Protein AF-0000000081435835 (afdb_homodimer)

Nearest PDB structures (foldseek):
  2zv3-assembly1_A  TM=8.756E-01  e=7.475E-08  Methanocaldococcus jannaschii DSM 2661
  2zv3-assembly4_G  TM=8.419E-01  e=7.981E-08  Methanocaldococcus jannaschii DSM 2661
  2zv3-assembly2_C  TM=8.448E-01  e=3.840E-07  Methanocaldococcus jannaschii DSM 2661
  1q7s-assembly3_B  TM=8.175E-01  e=2.955E-07  Homo sapiens
  1xty-assembly2_D  TM=7.830E-01  e=3.369E-07  Saccharolobus solfataricus P2

InterPro domains:
  IPR002833 Peptidyl-tRNA hydrolase, PTH2 [PF01981] (5-115)
  IPR023476 Peptidyl-tRNA hydrolase II domain superfamily [G3DSA:3.40.1490.10] (4-116)
  IPR023476 Peptidyl-tRNA hydrolase II domain superfamily [SSF102462] (5-115)
  IPR042237 Putative peptidyl-tRNA hydrolase PTRHD1 [PTHR46194] (4-116)

Secondary structure (DSSP, 8-state):
----EEEEEEESGGGGSTT--HHHHHHHHHHHHHHHHHHTTTSHHHHHHHHTGGG-EEEEEEESSHHHHHHHHHHHHHTT--EEEEEETTEEEEEEEPSB-GGGTHHHHTTSPB--/-PPPEEEEEEESGGGGSTT--HHHHHHHHHHHHHHHHHHTTTSHHHHHHHHTGGG-EEEEEEESSHHHHHHHHHHHHHTT--EEEEEETTEEEEEEEPSB-GGGTHHHHTTSPB--

Solvent-accessible surface area (backbone atoms only — not comparable to full-atom values): 12450 Å² total; per-residue (Å²): 127,85,71,51,33,29,46,31,41,32,44,55,48,51,60,76,39,87,96,34,38,57,24,61,53,48,43,41,47,26,52,12,39,37,50,28,50,61,74,41,50,85,38,68,58,41,42,56,48,57,72,42,56,90,69,58,45,75,46,41,28,38,33,66,35,58,70,54,47,52,52,50,52,51,51,33,52,76,67,72,46,65,62,27,77,29,64,57,96,90,33,72,49,25,36,11,39,54,50,33,56,58,80,79,42,40,88,79,53,59,83,50,47,70,32,104,127,84,72,51,34,27,46,31,42,32,44,57,50,50,62,77,38,88,94,35,38,59,25,59,55,49,44,42,50,26,52,12,38,38,51,29,52,60,76,42,49,84,37,67,58,42,41,55,48,58,72,42,55,92,70,59,45,76,45,40,30,37,34,66,36,58,71,53,47,52,52,50,52,50,52,33,52,76,66,70,47,66,61,27,77,27,62,58,96,91,32,68,48,24,35,12,38,54,49,32,58,57,79,79,41,40,88,78,53,60,83,50,46,69,31,104

Foldseek 3Di:
DFAWEKEKEFAPCQCVDPPDPPCNRVVVSVVFAVCQCVVCVVPPQSVVQVVPVVPYHYFYFYDHDQVRVVVLVVVCVVLVFRKDFDDDPNGGGMIITRTDGPVSCCVRCVPTHGDD/DFAWEKEKEFAPCQCVDPPDHPCNRVVVSVVFAVVQCVVCVVPPQSVVQVVVVVPYHYFYFYDHDQVRVVVLVVVCVVLVFRKDFDDDPNGGGMIITRTDGPVSCCVRCVPTHGDD

Organism: NCBI:txid290746

pLDDT: mean 96.47, std 6.98, range [41.16, 99.0]

Sequence (232 aa):
MSKNVMYLILRSDLISLPDWTLGAVFTQIAHAATACIWTFRDDPNVIAYMMEMDSMHKVTLKVDDEDSLVKISERLKESNIDHKVWVEDNMPVCIAIKPQDRSKLKPIIGKLPLYKMSKNVMYLILRSDLISLPDWTLGAVFTQIAHAATACIWTFRDDPNVIAYMMEMDSMHKVTLKVDDEDSLVKISERLKESNIDHKVWVEDNMPVCIAIKPQDRSKLKPIIGKLPLYK

Structure (mmCIF, N/CA/C/O backbone):
data_AF-0000000081435835-model_v1
#
loop_
_entity.id
_entity.type
_entity.pdbx_description
1 polymer 'peptidyl-tRNA hydrolase'
#
loop_
_atom_site.group_PDB
_atom_site.id
_atom_site.type_symbol
_atom_site.label_atom_id
_atom_site.label_alt_id
_atom_site.label_comp_id
_atom_site.label_asym_id
_atom_site.label_entity_id
_atom_site.label_seq_id
_atom_site.pdbx_PDB_ins_code
_atom_site.Cartn_x
_atom_site.Cartn_y
_atom_site.Cartn_z
_atom_site.occupancy
_atom_site.B_iso_or_equiv
_atom_site.auth_seq_id
_atom_site.auth_comp_id
_atom_site.auth_asym_id
_atom_site.auth_atom_id
_atom_site.pdbx_PDB_model_num
ATOM 1 N N . MET A 1 1 ? -14.062 19.047 -10.633 1 41.16 1 MET A N 1
ATOM 2 C CA . MET A 1 1 ? -14.25 18.531 -9.273 1 41.16 1 MET A CA 1
ATOM 3 C C . MET A 1 1 ? -12.93 18.016 -8.711 1 41.16 1 MET A C 1
ATOM 5 O O . MET A 1 1 ? -12.172 17.344 -9.406 1 41.16 1 MET A O 1
ATOM 9 N N . SER A 1 2 ? -12.383 18.688 -7.734 1 54.06 2 SER A N 1
ATOM 10 C CA . SER A 1 2 ? -11.023 18.359 -7.316 1 54.06 2 SER A CA 1
ATOM 11 C C . SER A 1 2 ? -10.898 16.875 -6.969 1 54.06 2 SER A C 1
ATOM 13 O O . SER A 1 2 ? -11.781 16.312 -6.312 1 54.06 2 SER A O 1
ATOM 15 N N . LYS A 1 3 ? -10.055 16.094 -7.617 1 79.69 3 LYS A N 1
ATOM 16 C CA . LYS A 1 3 ? -9.938 14.648 -7.418 1 79.69 3 LYS A CA 1
ATOM 17 C C . LYS A 1 3 ? -9.344 14.328 -6.051 1 79.69 3 LYS A C 1
ATOM 19 O O . LYS A 1 3 ? -8.352 14.945 -5.637 1 79.69 3 LYS A O 1
ATOM 24 N N . ASN A 1 4 ? -10.07 13.695 -5.141 1 93.94 4 ASN A N 1
ATOM 25 C CA . ASN A 1 4 ? -9.594 13.219 -3.848 1 93.94 4 ASN A CA 1
ATOM 26 C C . ASN A 1 4 ? -8.32 12.391 -3.986 1 93.94 4 ASN A C 1
ATOM 28 O O . ASN A 1 4 ? -8.172 11.633 -4.941 1 93.94 4 ASN A O 1
ATOM 32 N N . VAL A 1 5 ? -7.391 12.766 -3.039 1 97.38 5 VAL A N 1
ATOM 33 C CA . VAL A 1 5 ? -6.102 12.078 -3.049 1 97.38 5 VAL A CA 1
ATOM 34 C C . VAL A 1 5 ? -5.824 11.484 -1.669 1 97.38 5 VAL A C 1
ATOM 36 O O . VAL A 1 5 ? -6.137 12.102 -0.647 1 97.38 5 VAL A O 1
ATOM 39 N N . MET A 1 6 ? -5.285 10.305 -1.628 1 98.62 6 MET A N 1
ATOM 40 C CA . MET A 1 6 ? -4.742 9.742 -0.393 1 98.62 6 MET A CA 1
ATOM 41 C C . MET A 1 6 ? -3.232 9.938 -0.324 1 98.62 6 MET A C 1
ATOM 43 O O . MET A 1 6 ? -2.504 9.492 -1.214 1 98.62 6 MET A O 1
ATOM 47 N N . TYR A 1 7 ? -2.756 10.602 0.74 1 98.94 7 TYR A N 1
ATOM 48 C CA . TYR A 1 7 ? -1.324 10.766 0.973 1 98.94 7 TYR A CA 1
ATOM 49 C C . TYR A 1 7 ? -0.813 9.734 1.973 1 98.94 7 TYR A C 1
ATOM 51 O O . TYR A 1 7 ? -1.451 9.484 2.998 1 98.94 7 TYR A O 1
ATOM 59 N N . LEU A 1 8 ? 0.316 9.125 1.642 1 98.94 8 LEU A N 1
ATOM 60 C CA . LEU A 1 8 ? 1.054 8.188 2.48 1 98.94 8 LEU A CA 1
ATOM 61 C C . LEU A 1 8 ? 2.383 8.789 2.926 1 98.94 8 LEU A C 1
ATOM 63 O O . LEU A 1 8 ? 3.201 9.18 2.092 1 98.94 8 LEU A O 1
ATOM 67 N N . ILE A 1 9 ? 2.584 8.891 4.191 1 99 9 ILE A N 1
ATOM 68 C CA . ILE A 1 9 ? 3.795 9.5 4.734 1 99 9 ILE A CA 1
ATOM 69 C C . ILE A 1 9 ? 4.656 8.43 5.398 1 99 9 ILE A C 1
ATOM 71 O O . ILE A 1 9 ? 4.289 7.891 6.449 1 99 9 ILE A O 1
ATOM 75 N N . LEU A 1 10 ? 5.797 8.188 4.836 1 98.94 10 LEU A N 1
ATOM 76 C CA . LEU A 1 10 ? 6.613 7.035 5.203 1 98.94 10 LEU A CA 1
ATOM 77 C C . LEU A 1 10 ? 7.98 7.48 5.711 1 98.94 10 LEU A C 1
ATOM 79 O O . LEU A 1 10 ? 8.609 8.367 5.125 1 98.94 10 LEU A O 1
ATOM 83 N N . ARG A 1 11 ? 8.336 6.875 6.77 1 98.81 11 ARG A N 1
ATOM 84 C CA . ARG A 1 11 ? 9.672 7.109 7.305 1 98.81 11 ARG A CA 1
ATOM 85 C C . ARG A 1 11 ? 10.742 6.59 6.348 1 98.81 11 ARG A C 1
ATOM 87 O O . ARG A 1 11 ? 10.695 5.434 5.922 1 98.81 11 ARG A O 1
ATOM 94 N N . SER A 1 12 ? 11.766 7.43 6.141 1 98.38 12 SER A N 1
ATOM 95 C CA . SER A 1 12 ? 12.844 7.043 5.238 1 98.38 12 SER A CA 1
ATOM 96 C C . SER A 1 12 ? 13.977 6.355 5.992 1 98.38 12 SER A C 1
ATOM 98 O O . SER A 1 12 ? 14.812 5.68 5.387 1 98.38 12 SER A O 1
ATOM 100 N N . ASP A 1 13 ? 14.125 6.559 7.25 1 98.44 13 ASP A N 1
ATOM 101 C CA . ASP A 1 13 ? 15.227 5.996 8.016 1 98.44 13 ASP A CA 1
ATOM 102 C C . ASP A 1 13 ? 15.055 4.488 8.203 1 98.44 13 ASP A C 1
ATOM 104 O O . ASP A 1 13 ? 16 3.797 8.594 1 98.44 13 ASP A O 1
ATOM 108 N N . LEU A 1 14 ? 13.875 3.93 7.93 1 98 14 LEU A N 1
ATOM 109 C CA . LEU A 1 14 ? 13.602 2.512 8.133 1 98 14 LEU A CA 1
ATOM 110 C C . LEU A 1 14 ? 14.539 1.648 7.301 1 98 14 LEU A C 1
ATOM 112 O O . LEU A 1 14 ? 14.938 0.563 7.727 1 98 14 LEU A O 1
ATOM 116 N N . ILE A 1 15 ? 14.836 2.123 6.125 1 96 15 ILE A N 1
ATOM 117 C CA . ILE A 1 15 ? 15.633 1.342 5.18 1 96 15 ILE A CA 1
ATOM 118 C C . ILE A 1 15 ? 17.031 1.129 5.738 1 96 15 ILE A C 1
ATOM 120 O O . ILE A 1 15 ? 17.766 0.256 5.273 1 96 15 ILE A O 1
ATOM 124 N N . SER A 1 16 ? 17.453 1.916 6.684 1 96.12 16 SER A N 1
ATOM 125 C CA . SER A 1 16 ? 18.781 1.817 7.262 1 96.12 16 SER A CA 1
ATOM 126 C C . SER A 1 16 ? 18.797 0.917 8.492 1 96.12 16 SER A C 1
ATOM 128 O O . SER A 1 16 ? 19.844 0.611 9.039 1 96.12 16 SER A O 1
ATOM 130 N N . LEU A 1 17 ? 17.641 0.557 8.953 1 95.12 17 LEU A N 1
ATOM 131 C CA . LEU A 1 17 ? 17.547 -0.292 10.133 1 95.12 17 LEU A CA 1
ATOM 132 C C . LEU A 1 17 ? 17.75 -1.758 9.766 1 95.12 17 LEU A C 1
ATOM 134 O O . LEU A 1 17 ? 17.422 -2.186 8.664 1 95.12 17 LEU A O 1
ATOM 138 N N . PRO A 1 18 ? 18.266 -2.455 10.789 1 92.38 18 PRO A N 1
ATOM 139 C CA . PRO A 1 18 ? 18.453 -3.885 10.539 1 92.38 18 PRO A CA 1
ATOM 140 C C . PRO A 1 18 ? 17.125 -4.613 10.266 1 92.38 18 PRO A C 1
ATOM 142 O O . PRO A 1 18 ? 16.094 -4.262 10.836 1 92.38 18 PRO A O 1
ATOM 145 N N . ASP A 1 19 ? 17.031 -5.543 9.391 1 89.12 19 ASP A N 1
ATOM 146 C CA . ASP A 1 19 ? 15.938 -6.473 9.117 1 89.12 19 ASP A CA 1
ATOM 147 C C . ASP A 1 19 ? 14.859 -5.816 8.258 1 89.12 19 ASP A C 1
ATOM 149 O O . ASP A 1 19 ? 13.75 -6.328 8.156 1 89.12 19 ASP A O 1
ATOM 153 N N . TRP A 1 20 ? 15.18 -4.586 7.848 1 96.38 20 TRP A N 1
ATOM 154 C CA . TRP A 1 20 ? 14.258 -3.926 6.93 1 96.38 20 TRP A CA 1
ATOM 155 C C . TRP A 1 20 ? 14.812 -3.93 5.508 1 96.38 20 TRP A C 1
ATOM 157 O O . TRP A 1 20 ? 15.836 -3.301 5.23 1 96.38 20 TRP A O 1
ATOM 167 N N . THR A 1 21 ? 14.094 -4.668 4.734 1 96.88 21 THR A N 1
ATOM 168 C CA . THR A 1 21 ? 14.391 -4.609 3.307 1 96.88 21 THR A CA 1
ATOM 169 C C . THR A 1 21 ? 13.555 -3.529 2.627 1 96.88 21 THR A C 1
ATOM 171 O O . THR A 1 21 ? 12.602 -3.012 3.217 1 96.88 21 THR A O 1
ATOM 174 N N . LEU A 1 22 ? 13.984 -3.225 1.41 1 97.31 22 LEU A N 1
ATOM 175 C CA . LEU A 1 22 ? 13.242 -2.246 0.629 1 97.31 22 LEU A CA 1
ATOM 176 C C . LEU A 1 22 ? 11.766 -2.635 0.535 1 97.31 22 LEU A C 1
ATOM 178 O O . LEU A 1 22 ? 10.883 -1.815 0.804 1 97.31 22 LEU A O 1
ATOM 182 N N . GLY A 1 23 ? 11.477 -3.846 0.168 1 98.06 23 GLY A N 1
ATOM 183 C CA . GLY A 1 23 ? 10.117 -4.344 0.08 1 98.06 23 GLY A CA 1
ATOM 184 C C . GLY A 1 23 ? 9.367 -4.262 1.396 1 98.06 23 GLY A C 1
ATOM 185 O O . GLY A 1 23 ? 8.195 -3.871 1.429 1 98.06 23 GLY A O 1
ATOM 186 N N . ALA A 1 24 ? 10.023 -4.652 2.475 1 97.88 24 ALA A N 1
ATOM 187 C CA . ALA A 1 24 ? 9.406 -4.609 3.797 1 97.88 24 ALA A CA 1
ATOM 188 C C . ALA A 1 24 ? 9.023 -3.184 4.18 1 97.88 24 ALA A C 1
ATOM 190 O O . ALA A 1 24 ? 7.93 -2.943 4.688 1 97.88 24 ALA A O 1
ATOM 191 N N . VAL A 1 25 ? 9.922 -2.26 3.918 1 98.25 25 VAL A N 1
ATOM 192 C CA . VAL A 1 25 ? 9.672 -0.861 4.25 1 98.25 25 VAL A CA 1
ATOM 193 C C . VAL A 1 25 ? 8.453 -0.356 3.482 1 98.25 25 VAL A C 1
ATOM 195 O O . VAL A 1 25 ? 7.516 0.185 4.078 1 98.25 25 VAL A O 1
ATOM 198 N N . PHE A 1 26 ? 8.422 -0.623 2.275 1 98.38 26 PHE A N 1
ATOM 199 C CA . PHE A 1 26 ? 7.363 -0.038 1.459 1 98.38 26 PHE A CA 1
ATOM 200 C C . PHE A 1 26 ? 6.055 -0.805 1.635 1 98.38 26 PHE A C 1
ATOM 202 O O . PHE A 1 26 ? 4.98 -0.283 1.339 1 98.38 26 PHE A O 1
ATOM 209 N N . THR A 1 27 ? 6.121 -2.07 2.094 1 98.69 27 THR A N 1
ATOM 210 C CA . THR A 1 27 ? 4.91 -2.816 2.416 1 98.69 27 THR A CA 1
ATOM 211 C C . THR A 1 27 ? 4.086 -2.08 3.469 1 98.69 27 THR A C 1
ATOM 213 O O . THR A 1 27 ? 2.865 -2.242 3.535 1 98.69 27 THR A O 1
ATOM 216 N N . GLN A 1 28 ? 4.703 -1.247 4.246 1 98.75 28 GLN A N 1
ATOM 217 C CA . GLN A 1 28 ? 4.02 -0.526 5.312 1 98.75 28 GLN A CA 1
ATOM 218 C C . GLN A 1 28 ? 3.008 0.467 4.746 1 98.75 28 GLN A C 1
ATOM 220 O O . GLN A 1 28 ? 1.986 0.75 5.375 1 98.75 28 GLN A O 1
ATOM 225 N N . ILE A 1 29 ? 3.254 0.976 3.479 1 98.94 29 ILE A N 1
ATOM 226 C CA . ILE A 1 29 ? 2.277 1.907 2.926 1 98.94 29 ILE A CA 1
ATOM 227 C C . ILE A 1 29 ? 0.984 1.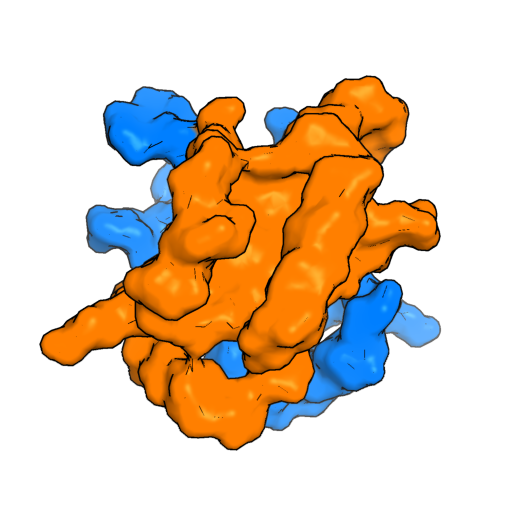165 2.598 1 98.94 29 ILE A C 1
ATOM 229 O O . ILE A 1 29 ? -0.105 1.735 2.686 1 98.94 29 ILE A O 1
ATOM 233 N N . ALA A 1 30 ? 1.085 -0.099 2.186 1 98.88 30 ALA A N 1
ATOM 234 C CA . ALA A 1 30 ? -0.107 -0.913 1.959 1 98.88 30 ALA A CA 1
ATOM 235 C C . ALA A 1 30 ? -0.85 -1.175 3.266 1 98.88 30 ALA A C 1
ATOM 237 O O . ALA A 1 30 ? -2.082 -1.123 3.307 1 98.88 30 ALA A O 1
ATOM 238 N N . HIS A 1 31 ? -0.12 -1.478 4.34 1 98.88 31 HIS A N 1
ATOM 239 C CA . HIS A 1 31 ? -0.735 -1.627 5.652 1 98.88 31 HIS A CA 1
ATOM 240 C C . HIS A 1 31 ? -1.494 -0.365 6.055 1 98.88 31 HIS A C 1
ATOM 242 O O . HIS A 1 31 ? -2.68 -0.427 6.383 1 98.88 31 HIS A O 1
ATOM 248 N N . ALA A 1 32 ? -0.825 0.743 6 1 98.88 32 ALA A N 1
ATOM 249 C CA . ALA A 1 32 ? -1.425 2.008 6.414 1 98.88 32 ALA A CA 1
ATOM 250 C C . ALA A 1 32 ? -2.641 2.346 5.555 1 98.88 32 ALA A C 1
ATOM 252 O O . ALA A 1 32 ? -3.689 2.732 6.078 1 98.88 32 ALA A O 1
ATOM 253 N N . ALA A 1 33 ? -2.479 2.168 4.25 1 98.88 33 ALA A N 1
ATOM 254 C CA . ALA A 1 33 ? -3.543 2.525 3.314 1 98.88 33 ALA A CA 1
ATOM 255 C C . ALA A 1 33 ? -4.793 1.684 3.559 1 98.88 33 ALA A C 1
ATOM 257 O O . ALA A 1 33 ? -5.898 2.219 3.648 1 98.88 33 ALA A O 1
ATOM 258 N N . THR A 1 34 ? -4.621 0.365 3.682 1 98.88 34 THR A N 1
ATOM 259 C CA . THR A 1 34 ? -5.789 -0.487 3.875 1 98.88 34 THR A CA 1
ATOM 260 C C . THR A 1 34 ? -6.422 -0.237 5.242 1 98.88 34 THR A C 1
ATOM 262 O O . THR A 1 34 ? -7.648 -0.265 5.379 1 98.88 34 THR A O 1
ATOM 265 N N . ALA A 1 35 ? -5.598 0.001 6.27 1 98.81 35 ALA A N 1
ATOM 266 C CA . ALA A 1 35 ? -6.137 0.333 7.586 1 98.81 35 ALA A CA 1
ATOM 267 C C . ALA A 1 35 ? -6.969 1.611 7.535 1 98.81 35 ALA A C 1
ATOM 269 O O . ALA A 1 35 ? -8.055 1.68 8.117 1 98.81 35 ALA A O 1
ATOM 270 N N . CYS A 1 36 ? -6.488 2.551 6.875 1 98.88 36 CYS A N 1
ATOM 271 C CA . CYS A 1 36 ? -7.176 3.83 6.742 1 98.88 36 CYS A CA 1
ATOM 272 C C . CYS A 1 36 ? -8.508 3.662 6.023 1 98.88 36 CYS A C 1
ATOM 274 O O . CYS A 1 36 ? -9.547 4.09 6.531 1 98.88 36 CYS A O 1
ATOM 276 N N . ILE A 1 37 ? -8.492 3.014 4.867 1 98.69 37 ILE A N 1
ATOM 277 C CA . ILE A 1 37 ? -9.695 2.818 4.066 1 98.69 37 ILE A CA 1
ATOM 278 C C . ILE A 1 37 ? -10.719 2.023 4.871 1 98.69 37 ILE A C 1
ATOM 280 O O . ILE A 1 37 ? -11.906 2.355 4.871 1 98.69 37 ILE A O 1
ATOM 284 N N . TRP A 1 38 ? -10.266 1.042 5.562 1 98.75 38 TRP A N 1
ATOM 285 C CA . TRP A 1 38 ? -11.188 0.222 6.344 1 98.75 38 TRP A CA 1
ATOM 286 C C . TRP A 1 38 ? -11.766 1.015 7.512 1 98.75 38 TRP A C 1
ATOM 288 O O . TRP A 1 38 ? -12.969 0.968 7.77 1 98.75 38 TRP A O 1
ATOM 298 N N . THR A 1 39 ? -10.922 1.718 8.227 1 98.62 39 THR A N 1
ATOM 299 C CA . THR A 1 39 ? -11.32 2.496 9.391 1 98.62 39 THR A CA 1
ATOM 300 C C . THR A 1 39 ? -12.398 3.512 9.023 1 98.62 39 THR A C 1
ATOM 302 O O . THR A 1 39 ? -13.352 3.713 9.773 1 98.62 39 THR A O 1
ATOM 305 N N . PHE A 1 40 ? -12.273 4.07 7.887 1 98.56 40 PHE A N 1
ATOM 306 C CA . PHE A 1 40 ? -13.172 5.148 7.5 1 98.56 40 PHE A CA 1
ATOM 307 C C . PHE A 1 40 ? -14.086 4.711 6.359 1 98.56 40 PHE A C 1
ATOM 309 O O . PHE A 1 40 ? -14.531 5.539 5.562 1 98.56 40 PHE A O 1
ATOM 316 N N . ARG A 1 41 ? -14.32 3.494 6.219 1 97.94 41 ARG A N 1
ATOM 317 C CA . ARG A 1 41 ? -14.977 2.891 5.062 1 97.94 41 ARG A CA 1
ATOM 318 C C . ARG A 1 41 ? -16.406 3.395 4.918 1 97.94 41 ARG A C 1
ATOM 320 O O . ARG A 1 41 ? -17 3.305 3.838 1 97.94 41 ARG A O 1
ATOM 327 N N . ASP A 1 42 ? -17.031 3.912 5.973 1 98.06 42 ASP A N 1
ATOM 328 C CA . ASP A 1 42 ? -18.406 4.391 5.91 1 98.06 42 ASP A CA 1
ATOM 329 C C . ASP A 1 42 ? -18.453 5.891 5.625 1 98.06 42 ASP A C 1
ATOM 331 O O . ASP A 1 42 ? -19.531 6.465 5.453 1 98.06 42 ASP A O 1
ATOM 335 N N . ASP A 1 43 ? -17.328 6.52 5.598 1 97.94 43 ASP A N 1
ATOM 336 C CA . ASP A 1 43 ? -17.266 7.934 5.242 1 97.94 43 ASP A CA 1
ATOM 337 C C . ASP A 1 43 ? -17.625 8.148 3.773 1 97.94 43 ASP A C 1
ATOM 339 O O . ASP A 1 43 ? -17.125 7.441 2.895 1 97.94 43 ASP A O 1
ATOM 343 N N . PRO A 1 44 ? -18.484 9.133 3.451 1 95.94 44 PRO A N 1
ATOM 344 C CA . PRO A 1 44 ? -18.922 9.344 2.068 1 95.94 44 PRO A CA 1
ATOM 345 C C . PRO A 1 44 ? -17.766 9.68 1.132 1 95.94 44 PRO A C 1
ATOM 347 O O . PRO A 1 44 ? -17.797 9.312 -0.047 1 95.94 44 PRO A O 1
ATOM 350 N N . ASN A 1 45 ? -16.781 10.367 1.6 1 93.75 45 ASN A N 1
ATOM 351 C CA . ASN A 1 45 ? -15.625 10.688 0.775 1 93.75 45 ASN A CA 1
ATOM 352 C C . ASN A 1 45 ? -14.828 9.43 0.426 1 93.75 45 ASN A C 1
ATOM 354 O O . ASN A 1 45 ? -14.328 9.305 -0.693 1 93.75 45 ASN A O 1
ATOM 358 N N . VAL A 1 46 ? -14.672 8.555 1.402 1 97.69 46 VAL A N 1
ATOM 359 C CA . VAL A 1 46 ? -13.953 7.309 1.161 1 97.69 46 VAL A CA 1
ATOM 360 C C . VAL A 1 46 ? -14.758 6.426 0.208 1 97.69 46 VAL A C 1
ATOM 362 O O . VAL A 1 46 ? -14.195 5.836 -0.72 1 97.69 46 VAL A O 1
ATOM 365 N N . ILE A 1 47 ? -16.078 6.398 0.446 1 97.44 47 ILE A N 1
ATOM 366 C CA . ILE A 1 47 ? -16.938 5.625 -0.437 1 97.44 47 ILE A CA 1
ATOM 367 C C . ILE A 1 47 ? -16.812 6.141 -1.868 1 97.44 47 ILE A C 1
ATOM 369 O O . ILE A 1 47 ? -16.578 5.363 -2.797 1 97.44 47 ILE A O 1
ATOM 373 N N . ALA A 1 48 ? -16.953 7.414 -2.062 1 95.75 48 ALA A N 1
ATOM 374 C CA . ALA A 1 48 ? -16.844 8.016 -3.391 1 95.75 48 ALA A CA 1
ATOM 375 C C . ALA A 1 48 ? -15.477 7.742 -4.012 1 95.75 48 ALA A C 1
ATOM 377 O O . ALA A 1 48 ? -15.375 7.41 -5.195 1 95.75 48 ALA A O 1
ATOM 378 N N . TYR A 1 49 ? -14.469 7.863 -3.232 1 97.56 49 TYR A N 1
ATOM 379 C CA . TYR A 1 49 ? -13.094 7.621 -3.645 1 97.56 49 TYR A CA 1
ATOM 380 C C . TYR A 1 49 ? -12.914 6.188 -4.137 1 97.56 49 TYR A C 1
ATOM 382 O O . TYR A 1 49 ? -12.328 5.957 -5.199 1 97.56 49 TYR A O 1
ATOM 390 N N . MET A 1 50 ? -13.492 5.242 -3.445 1 97.81 50 MET A N 1
ATOM 391 C CA . MET A 1 50 ? -13.297 3.826 -3.742 1 97.81 50 MET A CA 1
ATOM 392 C C . MET A 1 50 ? -14.234 3.365 -4.855 1 97.81 50 MET A C 1
ATOM 394 O O . MET A 1 50 ? -13.961 2.373 -5.531 1 97.81 50 MET A O 1
ATOM 398 N N . MET A 1 51 ? -15.266 4.07 -5.07 1 95.56 51 MET A N 1
ATOM 399 C CA . MET A 1 51 ? -16.203 3.727 -6.133 1 95.56 51 MET A CA 1
ATOM 400 C C . MET A 1 51 ? -15.617 4.051 -7.504 1 95.56 51 MET A C 1
ATOM 402 O O . MET A 1 51 ? -16.031 3.484 -8.516 1 95.56 51 MET A O 1
ATOM 406 N N . GLU A 1 52 ? -14.727 4.992 -7.551 1 93.94 52 GLU A N 1
ATOM 407 C CA . GLU A 1 52 ? -13.961 5.285 -8.758 1 93.94 52 GLU A CA 1
ATOM 408 C C . GLU A 1 52 ? -12.562 4.668 -8.688 1 93.94 52 GLU A C 1
ATOM 410 O O . GLU A 1 52 ? -11.562 5.355 -8.898 1 93.94 52 GLU A O 1
ATOM 415 N N . MET A 1 53 ? -12.547 3.426 -8.484 1 93.06 53 MET A N 1
ATOM 416 C CA . MET A 1 53 ? -11.328 2.701 -8.125 1 93.06 53 MET A CA 1
ATOM 417 C C . MET A 1 53 ? -10.273 2.84 -9.219 1 93.06 53 MET A C 1
ATOM 419 O O . MET A 1 53 ? -9.094 3.051 -8.922 1 93.06 53 MET A O 1
ATOM 423 N N . ASP A 1 54 ? -10.602 2.854 -10.469 1 89.94 54 ASP A N 1
ATOM 424 C CA . ASP A 1 54 ? -9.641 2.877 -11.562 1 89.94 54 ASP A CA 1
ATOM 425 C C . ASP A 1 54 ? -9.016 4.262 -11.711 1 89.94 54 ASP A C 1
ATOM 427 O O .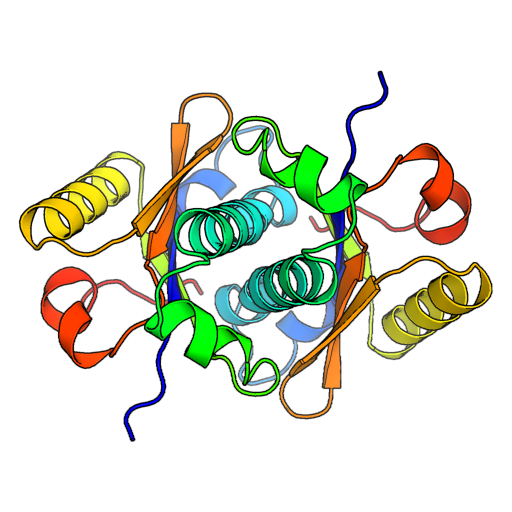 ASP A 1 54 ? -8.023 4.426 -12.43 1 89.94 54 ASP A O 1
ATOM 431 N N . SER A 1 55 ? -9.516 5.27 -10.953 1 90.88 55 SER A N 1
ATOM 432 C CA . SER A 1 55 ? -9.023 6.637 -11.102 1 90.88 55 SER A CA 1
ATOM 433 C C . SER A 1 55 ? -8.523 7.188 -9.773 1 90.88 55 SER A C 1
ATOM 435 O O . SER A 1 55 ? -8.25 8.383 -9.656 1 90.88 55 SER A O 1
ATOM 437 N N . MET A 1 56 ? -8.414 6.289 -8.797 1 96.25 56 MET A N 1
ATOM 438 C CA . MET A 1 56 ? -7.926 6.785 -7.516 1 96.25 56 MET A CA 1
ATOM 439 C C . MET A 1 56 ? -6.477 7.246 -7.625 1 96.25 56 MET A C 1
ATOM 441 O O . MET A 1 56 ? -5.715 6.727 -8.445 1 96.25 56 MET A O 1
ATOM 445 N N . HIS A 1 57 ? -6.109 8.266 -6.816 1 97.06 57 HIS A N 1
ATOM 446 C CA . HIS A 1 57 ? -4.766 8.836 -6.773 1 97.06 57 HIS A CA 1
ATOM 447 C C . HIS A 1 57 ? -4.176 8.75 -5.367 1 97.06 57 HIS A C 1
ATOM 449 O O . HIS A 1 57 ? -4.848 9.086 -4.391 1 97.06 57 HIS A O 1
ATOM 455 N N . LYS A 1 58 ? -2.918 8.203 -5.332 1 98.5 58 LYS A N 1
ATOM 456 C CA . LYS A 1 58 ? -2.152 8.203 -4.09 1 98.5 58 LYS A CA 1
ATOM 457 C C . LYS A 1 58 ? -0.763 8.797 -4.301 1 98.5 58 LYS A C 1
ATOM 459 O O . LYS A 1 58 ? -0.202 8.711 -5.395 1 98.5 58 LYS A O 1
ATOM 464 N N . VAL A 1 59 ? -0.272 9.414 -3.215 1 98.44 59 VAL A N 1
ATOM 465 C CA . VAL A 1 59 ? 1.062 10.008 -3.223 1 98.44 59 VAL A CA 1
ATOM 466 C C . VAL A 1 59 ? 1.831 9.562 -1.979 1 98.44 59 VAL A C 1
ATOM 468 O O . VAL A 1 59 ? 1.315 9.641 -0.862 1 98.44 59 VAL A O 1
ATOM 471 N N . THR A 1 60 ? 3.066 9.07 -2.191 1 98.81 60 THR A N 1
ATOM 472 C CA . THR A 1 60 ? 3.918 8.711 -1.064 1 98.81 60 THR A CA 1
ATOM 473 C C . THR A 1 60 ? 4.93 9.812 -0.771 1 98.81 60 THR A C 1
ATOM 475 O O . THR A 1 60 ? 5.754 10.148 -1.623 1 98.81 60 THR A O 1
ATOM 478 N N . LEU A 1 61 ? 4.809 10.383 0.412 1 98.94 61 LEU A N 1
ATOM 479 C CA . LEU A 1 61 ? 5.727 11.398 0.907 1 98.94 61 LEU A CA 1
ATOM 480 C C . LEU A 1 61 ? 6.691 10.812 1.933 1 98.94 61 LEU A C 1
ATOM 482 O O . LEU A 1 61 ? 6.441 9.734 2.48 1 98.94 61 LEU A O 1
ATOM 486 N N . LYS A 1 62 ? 7.766 11.555 2.129 1 98.75 62 LYS A N 1
ATOM 487 C CA . LYS A 1 62 ? 8.852 11.078 2.982 1 98.75 62 LYS A CA 1
ATOM 488 C C . LYS A 1 62 ? 8.992 11.953 4.227 1 98.75 62 LYS A C 1
ATOM 490 O O . LYS A 1 62 ? 8.883 13.18 4.145 1 98.75 62 LYS A O 1
ATOM 495 N N . VAL A 1 63 ? 9.172 11.32 5.367 1 98.88 63 VAL A N 1
ATOM 496 C CA . VAL A 1 63 ? 9.719 11.977 6.551 1 98.88 63 VAL A CA 1
ATOM 497 C C . VAL A 1 63 ? 10.992 11.266 6.996 1 98.88 63 VAL A C 1
ATOM 499 O O . VAL A 1 63 ? 11.195 10.086 6.676 1 98.88 63 VAL A O 1
ATOM 502 N N . ASP A 1 64 ? 11.836 11.922 7.836 1 98.31 64 ASP A N 1
ATOM 503 C CA . ASP A 1 64 ? 13.18 11.422 8.086 1 98.31 64 ASP A CA 1
ATOM 504 C C . ASP A 1 64 ? 13.18 10.336 9.1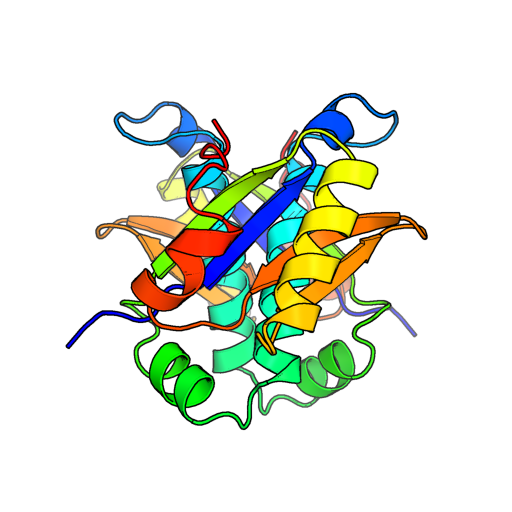56 1 98.31 64 ASP A C 1
ATOM 506 O O . ASP A 1 64 ? 14.031 9.445 9.141 1 98.31 64 ASP A O 1
ATOM 510 N N . ASP A 1 65 ? 12.312 10.547 10.109 1 98.5 65 ASP A N 1
ATOM 511 C CA . ASP A 1 65 ? 12.398 9.672 11.273 1 98.5 65 ASP A CA 1
ATOM 512 C C . ASP A 1 65 ? 11.07 9.633 12.031 1 98.5 65 ASP A C 1
ATOM 514 O O . ASP A 1 65 ? 10.086 10.234 11.594 1 98.5 65 ASP A O 1
ATOM 518 N N . GLU A 1 66 ? 11.117 8.898 13.117 1 98.5 66 GLU A N 1
ATOM 519 C CA . GLU A 1 66 ? 9.914 8.688 13.914 1 98.5 66 GLU A CA 1
ATOM 520 C C . GLU A 1 66 ? 9.391 10.008 14.477 1 98.5 66 GLU A C 1
ATOM 522 O O . GLU A 1 66 ? 8.188 10.273 14.445 1 98.5 66 GLU A O 1
ATOM 527 N N . ASP A 1 67 ? 10.266 10.852 15.016 1 98.75 67 ASP A N 1
ATOM 528 C CA . ASP A 1 67 ? 9.859 12.133 15.594 1 98.75 67 ASP A CA 1
ATOM 529 C C . ASP A 1 67 ? 9.125 12.984 14.562 1 98.75 67 ASP A C 1
ATOM 531 O O . ASP A 1 67 ? 8.094 13.594 14.867 1 98.75 67 ASP A O 1
ATOM 535 N N . SER A 1 68 ? 9.672 13.023 13.367 1 98.75 68 SER A N 1
ATOM 536 C CA . SER A 1 68 ? 9.047 13.789 12.289 1 98.75 68 SER A CA 1
ATOM 537 C C . SER A 1 68 ? 7.664 13.234 11.961 1 98.75 68 SER A C 1
ATOM 539 O O . SER A 1 68 ? 6.723 14 11.734 1 98.75 68 SER A O 1
ATOM 541 N N . LEU A 1 69 ? 7.547 11.945 11.914 1 98.94 69 LEU A N 1
ATOM 542 C CA . LEU A 1 69 ? 6.266 11.312 11.625 1 98.94 69 LEU A CA 1
ATOM 543 C C . LEU A 1 69 ? 5.23 11.664 12.688 1 98.94 69 LEU A C 1
ATOM 545 O O . LEU A 1 69 ? 4.094 12.016 12.359 1 98.94 69 LEU A O 1
ATOM 549 N N . VAL A 1 70 ? 5.609 11.57 13.938 1 98.81 70 VAL A N 1
ATOM 550 C CA . VAL A 1 70 ? 4.715 11.82 15.062 1 98.81 70 VAL A CA 1
ATOM 551 C C . VAL A 1 70 ? 4.266 13.281 15.039 1 98.81 70 VAL A C 1
ATOM 553 O O . VAL A 1 70 ? 3.096 13.578 15.289 1 98.81 70 VAL A O 1
ATOM 556 N N . LYS A 1 71 ? 5.137 14.148 14.734 1 98.75 71 LYS A N 1
ATOM 557 C CA . LYS A 1 71 ? 4.805 15.57 14.641 1 98.75 71 LYS A CA 1
ATOM 558 C C . LYS A 1 71 ? 3.73 15.812 13.586 1 98.75 71 LYS A C 1
ATOM 560 O O . LYS A 1 71 ? 2.803 16.594 13.805 1 98.75 71 LYS A O 1
ATOM 565 N N . ILE A 1 72 ? 3.914 15.18 12.469 1 98.88 72 ILE A N 1
ATOM 566 C CA . ILE A 1 72 ? 2.918 15.312 11.414 1 98.88 72 ILE A CA 1
ATOM 567 C C . ILE A 1 72 ? 1.568 14.797 11.914 1 98.88 72 ILE A C 1
ATOM 569 O O . ILE A 1 72 ? 0.536 15.438 11.703 1 98.88 72 ILE A O 1
ATOM 573 N N . SER A 1 73 ? 1.573 13.641 12.523 1 98.88 73 SER A N 1
ATOM 574 C CA . SER A 1 73 ? 0.338 13.07 13.055 1 98.88 73 SER A CA 1
ATOM 575 C C . SER A 1 73 ? -0.34 14.039 14.023 1 98.88 73 SER A C 1
ATOM 577 O O . SER A 1 73 ? -1.561 14.203 13.984 1 98.88 73 SER A O 1
ATOM 579 N N . GLU A 1 74 ? 0.4 14.641 14.875 1 98.81 74 GLU A N 1
ATOM 580 C CA . GLU A 1 74 ? -0.135 15.602 15.844 1 98.81 74 GLU A CA 1
ATOM 581 C C . GLU A 1 74 ? -0.776 16.797 15.133 1 98.81 74 GLU A C 1
ATOM 583 O O . GLU A 1 74 ? -1.851 17.25 15.531 1 98.81 74 GLU A O 1
ATOM 588 N N . ARG A 1 75 ? -0.133 17.25 14.148 1 98.62 75 ARG A N 1
ATOM 589 C CA . ARG A 1 75 ? -0.681 18.375 13.391 1 98.62 75 ARG A CA 1
ATOM 590 C C . ARG A 1 75 ? -1.988 17.984 12.711 1 98.62 75 ARG A C 1
ATOM 592 O O . ARG A 1 75 ? -2.934 18.766 12.672 1 98.62 75 ARG A O 1
ATOM 599 N N . LEU A 1 76 ? -2.033 16.797 12.148 1 98.75 76 LEU A N 1
ATOM 600 C CA . LEU A 1 76 ? -3.258 16.297 11.531 1 98.75 76 LEU A CA 1
ATOM 601 C C . LEU A 1 76 ? -4.387 16.203 12.555 1 98.75 76 LEU A C 1
ATOM 603 O O . LEU A 1 76 ? -5.516 16.625 12.273 1 98.75 76 LEU A O 1
ATOM 607 N N . LYS A 1 77 ? -4.051 15.727 13.711 1 98.56 77 LYS A N 1
ATOM 608 C CA . LYS A 1 77 ? -5.039 15.625 14.781 1 98.56 77 LYS A CA 1
ATOM 609 C C . LYS A 1 77 ? -5.547 17 15.195 1 98.56 77 LYS A C 1
ATOM 611 O O . LYS A 1 77 ? -6.758 17.203 15.344 1 98.56 77 LYS A O 1
ATOM 616 N N . GLU A 1 78 ? -4.691 17.891 15.383 1 98.25 78 GLU A N 1
ATOM 617 C CA . GLU A 1 78 ? -5.047 19.25 15.781 1 98.25 78 GLU A CA 1
ATOM 618 C C . GLU A 1 78 ? -5.961 19.906 14.758 1 98.25 78 GLU A C 1
ATOM 620 O O . GLU A 1 78 ? -6.809 20.734 15.109 1 98.25 78 GLU A O 1
ATOM 625 N N . SER A 1 79 ? -5.785 19.531 13.547 1 97.88 79 SER A N 1
ATOM 626 C CA . SER A 1 79 ? -6.559 20.109 12.461 1 97.88 79 SER A CA 1
ATOM 627 C C . SER A 1 79 ? -7.797 19.266 12.148 1 97.88 79 SER A C 1
ATOM 629 O O . SER A 1 79 ? -8.484 19.516 11.156 1 97.88 79 SER A O 1
ATOM 631 N N . ASN A 1 80 ? -8.062 18.203 12.891 1 97.75 80 ASN A N 1
ATOM 632 C CA . ASN A 1 80 ? -9.211 17.328 12.758 1 97.75 80 ASN A CA 1
ATOM 633 C C . ASN A 1 80 ? -9.242 16.641 11.391 1 97.75 80 ASN A C 1
ATOM 635 O O . ASN A 1 80 ? -10.289 16.594 10.742 1 97.75 80 ASN A O 1
ATOM 639 N N . ILE A 1 81 ? -8.094 16.266 11 1 98.19 81 ILE A N 1
ATOM 640 C CA . ILE A 1 81 ? -7.992 15.531 9.742 1 98.19 81 ILE A CA 1
ATOM 641 C C . ILE A 1 81 ? -7.871 14.039 10.023 1 98.19 81 ILE A C 1
ATOM 643 O O . ILE A 1 81 ? -6.93 13.602 10.688 1 98.19 81 ILE A O 1
ATOM 647 N N . ASP A 1 82 ? -8.805 13.305 9.531 1 98.69 82 ASP A N 1
ATOM 648 C CA . ASP A 1 82 ? -8.844 11.859 9.734 1 98.69 82 ASP A CA 1
ATOM 649 C C . ASP A 1 82 ? -7.66 11.172 9.055 1 98.69 82 ASP A C 1
ATOM 651 O O . ASP A 1 82 ? -7.391 11.414 7.875 1 98.69 82 ASP A O 1
ATOM 655 N N . HIS A 1 83 ? -6.953 10.32 9.828 1 98.88 83 HIS A N 1
ATOM 656 C CA . HIS A 1 83 ? -5.793 9.586 9.336 1 98.88 83 HIS A CA 1
ATOM 657 C C . HIS A 1 83 ? -5.516 8.352 10.188 1 98.88 83 HIS A C 1
ATOM 659 O O . HIS A 1 83 ? -6.082 8.203 11.273 1 98.88 83 HIS A O 1
ATOM 665 N N . LYS A 1 84 ? -4.789 7.453 9.633 1 98.81 84 LYS A N 1
ATOM 666 C CA . LYS A 1 84 ? -4.336 6.258 10.336 1 98.81 84 LYS A CA 1
ATOM 667 C C . LYS A 1 84 ? -2.816 6.23 10.453 1 98.81 84 LYS A C 1
ATOM 669 O O . LYS A 1 84 ? -2.107 6.445 9.469 1 98.81 84 LYS A O 1
ATOM 674 N N . VAL A 1 85 ? -2.346 6.094 11.656 1 98.88 85 VAL A N 1
ATOM 675 C CA . VAL A 1 85 ? -0.934 5.812 11.898 1 98.88 85 VAL A CA 1
ATOM 676 C C . VAL A 1 85 ? -0.715 4.305 11.977 1 98.88 85 VAL A C 1
ATOM 678 O O . VAL A 1 85 ? -1.343 3.619 12.789 1 98.88 85 VAL A O 1
ATOM 681 N N . TRP A 1 86 ? 0.197 3.82 11.141 1 98.81 86 TRP A N 1
ATOM 682 C CA . TRP A 1 86 ? 0.514 2.396 11.195 1 98.81 86 TRP A CA 1
ATOM 683 C C . TRP A 1 86 ? 1.725 2.139 12.086 1 98.81 86 TRP A C 1
ATOM 685 O O . TRP A 1 86 ? 2.764 2.785 11.93 1 98.81 86 TRP A O 1
ATOM 695 N N . VAL A 1 87 ? 1.489 1.229 12.938 1 98.44 87 VAL A N 1
ATOM 696 C CA . VAL A 1 87 ? 2.525 0.839 13.883 1 98.44 87 VAL A CA 1
ATOM 697 C C . VAL A 1 87 ? 3 -0.58 13.578 1 98.44 87 VAL A C 1
ATOM 699 O O . VAL A 1 87 ? 2.195 -1.512 13.523 1 98.44 87 VAL A O 1
ATOM 702 N N . GLU A 1 88 ? 4.293 -0.722 13.289 1 96.81 88 GLU A N 1
ATOM 703 C CA . GLU A 1 88 ? 4.961 -1.997 13.047 1 96.81 88 GLU A CA 1
ATOM 704 C C . GLU A 1 88 ? 6.004 -2.285 14.117 1 96.81 88 GLU A C 1
ATOM 706 O O . GLU A 1 88 ? 6.914 -1.483 14.344 1 96.81 88 GLU A O 1
ATOM 711 N N . ASP A 1 89 ? 5.863 -3.445 14.828 1 92.06 89 ASP A N 1
ATOM 712 C CA . ASP A 1 89 ? 6.801 -3.816 15.883 1 92.06 89 ASP A CA 1
ATOM 713 C C . ASP A 1 89 ? 6.973 -2.682 16.891 1 92.06 89 ASP A C 1
ATOM 715 O O . ASP A 1 89 ? 8.094 -2.258 17.172 1 92.06 89 ASP A O 1
ATOM 719 N N . ASN A 1 90 ? 5.891 -2.027 17.266 1 94.12 90 ASN A N 1
ATOM 720 C CA . ASN A 1 90 ? 5.777 -1.029 18.328 1 94.12 90 ASN A CA 1
ATOM 721 C C . ASN A 1 90 ? 6.34 0.319 17.891 1 94.12 90 ASN A C 1
ATOM 723 O O . ASN A 1 90 ? 6.617 1.182 18.719 1 94.12 90 ASN A O 1
ATOM 727 N N . MET A 1 91 ? 6.543 0.526 16.594 1 96.75 91 MET A N 1
ATOM 728 C CA . MET A 1 91 ? 7.008 1.801 16.062 1 96.75 91 MET A CA 1
ATOM 729 C C . MET A 1 91 ? 6.008 2.365 15.055 1 96.75 91 MET A C 1
ATOM 731 O O . MET A 1 91 ? 5.574 1.659 14.141 1 96.75 91 MET A O 1
ATOM 735 N N . PRO A 1 92 ? 5.637 3.631 15.281 1 98.56 92 PRO A N 1
ATOM 736 C CA . PRO A 1 92 ? 4.957 4.266 14.148 1 98.56 92 PRO A CA 1
ATOM 737 C C . PRO A 1 92 ? 5.848 4.363 12.906 1 98.56 92 PRO A C 1
ATOM 739 O O . PRO A 1 92 ? 6.973 4.855 12.992 1 98.56 92 PRO A O 1
ATOM 742 N N . VAL A 1 93 ? 5.336 3.895 11.781 1 98.75 93 VAL A N 1
ATOM 743 C CA . VAL A 1 93 ? 6.262 3.797 10.656 1 98.75 93 VA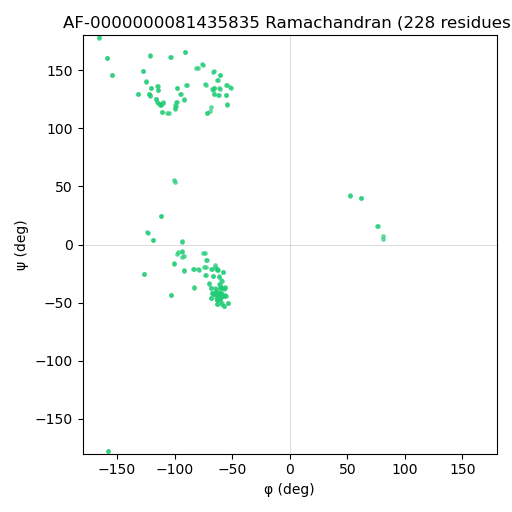L A CA 1
ATOM 744 C C . VAL A 1 93 ? 5.688 4.531 9.453 1 98.75 93 VAL A C 1
ATOM 746 O O . VAL A 1 93 ? 6.43 4.934 8.555 1 98.75 93 VAL A O 1
ATOM 749 N N . CYS A 1 94 ? 4.375 4.66 9.391 1 98.88 94 CYS A N 1
ATOM 750 C CA . CYS A 1 94 ? 3.717 5.242 8.234 1 98.88 94 CYS A CA 1
ATOM 751 C C . CYS A 1 94 ? 2.375 5.855 8.617 1 98.88 94 CYS A C 1
ATOM 753 O O . CYS A 1 94 ? 1.684 5.344 9.5 1 98.88 94 CYS A O 1
ATOM 755 N N . ILE A 1 95 ? 1.99 6.945 7.965 1 98.94 95 ILE A N 1
ATOM 756 C CA . ILE A 1 95 ? 0.672 7.559 8.094 1 98.94 95 ILE A CA 1
ATOM 757 C C . ILE A 1 95 ? -0.073 7.453 6.762 1 98.94 95 ILE A C 1
ATOM 759 O O . ILE A 1 95 ? 0.511 7.672 5.695 1 98.94 95 ILE A O 1
ATOM 763 N N . ALA A 1 96 ? -1.288 7.047 6.832 1 98.94 96 ALA A N 1
ATOM 764 C CA . ALA A 1 96 ? -2.211 7.215 5.711 1 98.94 96 ALA A CA 1
ATOM 765 C C . ALA A 1 96 ? -3.283 8.258 6.035 1 98.94 96 ALA A C 1
ATOM 767 O O . ALA A 1 96 ? -4.012 8.117 7.02 1 98.94 96 ALA A O 1
ATOM 768 N N . ILE A 1 97 ? -3.336 9.25 5.23 1 98.94 97 ILE A N 1
ATOM 769 C CA . ILE A 1 97 ? -4.371 10.266 5.395 1 98.94 97 ILE A CA 1
ATOM 770 C C . ILE A 1 97 ? -5.613 9.867 4.605 1 98.94 97 ILE A C 1
ATOM 772 O O . ILE A 1 97 ? -5.512 9.406 3.467 1 98.94 97 ILE A O 1
ATOM 776 N N . LYS A 1 98 ? -6.75 10.062 5.238 1 98.81 98 LYS A N 1
ATOM 777 C CA . LYS A 1 98 ? -8.008 9.781 4.551 1 98.81 98 LYS A CA 1
ATOM 778 C C . LYS A 1 98 ? -8.102 10.555 3.238 1 98.81 98 LYS A C 1
ATOM 780 O O . LYS A 1 98 ? -7.75 11.734 3.178 1 98.81 98 LYS A O 1
ATOM 785 N N . PRO A 1 99 ? -8.586 9.867 2.18 1 98 99 PRO A N 1
ATOM 786 C CA . PRO A 1 99 ? -8.703 10.578 0.903 1 98 99 PRO A CA 1
ATOM 787 C C . PRO A 1 99 ? -9.539 11.852 1.012 1 98 99 PRO A C 1
ATOM 789 O O . PRO A 1 99 ? -10.664 11.812 1.51 1 98 99 PRO A O 1
ATOM 792 N N . GLN A 1 100 ? -8.977 12.938 0.528 1 96.75 100 GLN A N 1
ATOM 793 C CA . GLN A 1 100 ? -9.648 14.227 0.568 1 96.75 100 GLN A CA 1
ATOM 794 C C . GLN A 1 100 ? -8.969 15.234 -0.359 1 96.75 100 GLN A C 1
ATOM 796 O O . GLN A 1 100 ? -7.965 14.914 -0.999 1 96.75 100 GLN A O 1
ATOM 801 N N . ASP A 1 101 ? -9.562 16.359 -0.364 1 94.88 101 ASP A N 1
ATOM 802 C CA . ASP A 1 101 ? -9.047 17.438 -1.214 1 94.88 101 ASP A CA 1
ATOM 803 C C . ASP A 1 101 ? -7.625 17.812 -0.817 1 94.88 101 ASP A C 1
ATOM 805 O O . ASP A 1 101 ? -7.336 18.016 0.364 1 94.88 101 ASP A O 1
ATOM 809 N N . ARG A 1 102 ? -6.82 17.953 -1.867 1 94.38 102 ARG A N 1
ATOM 810 C CA . ARG A 1 102 ? -5.402 18.234 -1.674 1 94.38 102 ARG A CA 1
ATOM 811 C C . ARG A 1 102 ? -5.199 19.594 -1.026 1 94.38 102 ARG A C 1
ATOM 813 O O . ARG A 1 102 ? -4.273 19.781 -0.235 1 94.38 102 ARG A O 1
ATOM 820 N N . SER A 1 103 ? -6.012 20.547 -1.407 1 95.25 103 SER A N 1
ATOM 821 C CA . SER A 1 103 ? -5.844 21.906 -0.938 1 95.25 103 SER A CA 1
ATOM 822 C C . SER A 1 103 ? -5.977 22 0.58 1 95.25 103 SER A C 1
ATOM 824 O O . SER A 1 103 ? -5.328 22.828 1.22 1 95.25 103 SER A O 1
ATOM 826 N N . LYS A 1 104 ? -6.715 21.109 1.171 1 92.62 104 LYS A N 1
ATOM 827 C CA . LYS A 1 104 ? -6.922 21.094 2.615 1 92.62 104 LYS A CA 1
ATOM 828 C C . LYS A 1 104 ? -5.676 20.594 3.342 1 92.62 104 LYS A C 1
ATOM 830 O O . LYS A 1 104 ? -5.484 20.875 4.523 1 92.62 104 LYS A O 1
ATOM 835 N N . LEU A 1 105 ? -4.863 19.938 2.596 1 97.5 105 LEU A N 1
ATOM 836 C CA . LEU A 1 105 ? -3.738 19.25 3.23 1 97.5 105 LEU A CA 1
ATOM 837 C C . LEU A 1 105 ? -2.457 20.062 3.074 1 97.5 105 LEU A C 1
ATOM 839 O O . LEU A 1 105 ? -1.486 19.844 3.801 1 97.5 105 LEU A O 1
ATOM 843 N N . LYS A 1 106 ? -2.471 21 2.162 1 96.88 106 LYS A N 1
ATOM 844 C CA . LYS A 1 106 ? -1.271 21.734 1.781 1 96.88 106 LYS A CA 1
ATOM 845 C C . LYS A 1 106 ? -0.624 22.406 2.994 1 96.88 106 LYS A C 1
ATOM 847 O O . LYS A 1 106 ? 0.595 22.328 3.17 1 96.88 106 LYS A O 1
ATOM 852 N N . PRO A 1 107 ? -1.339 22.922 3.955 1 97.19 107 PRO A N 1
ATOM 853 C CA . PRO A 1 107 ? -0.721 23.594 5.098 1 97.19 107 PRO A CA 1
ATOM 854 C C . PRO A 1 107 ? 0.044 22.641 6.008 1 97.19 107 PRO A C 1
ATOM 856 O O . PRO A 1 107 ? 0.923 23.062 6.762 1 97.19 107 PRO A O 1
ATOM 859 N N . ILE A 1 108 ? -0.244 21.391 5.953 1 98.31 108 ILE A N 1
ATOM 860 C CA . ILE A 1 108 ? 0.322 20.438 6.898 1 98.31 108 ILE A CA 1
ATOM 861 C C . ILE A 1 108 ? 1.435 19.641 6.223 1 98.31 108 ILE A C 1
ATOM 863 O O . ILE A 1 108 ? 2.496 19.422 6.812 1 98.31 108 ILE A O 1
ATOM 867 N N . ILE A 1 109 ? 1.174 19.203 4.949 1 98.56 109 ILE A N 1
ATOM 868 C CA . ILE A 1 109 ? 2.107 18.234 4.371 1 98.56 109 ILE A CA 1
ATOM 869 C C . ILE A 1 109 ? 2.748 18.844 3.119 1 98.56 109 ILE A C 1
ATOM 871 O O . ILE A 1 109 ? 3.514 18.172 2.426 1 98.56 109 ILE A O 1
ATOM 875 N N . GLY A 1 110 ? 2.465 20.062 2.805 1 98.06 110 GLY A N 1
ATOM 876 C CA . GLY A 1 110 ? 2.9 20.672 1.564 1 98.06 110 GLY A CA 1
ATOM 877 C C . GLY A 1 110 ? 4.41 20.781 1.447 1 98.06 110 GLY A C 1
ATOM 878 O O . GLY A 1 110 ? 4.949 20.844 0.341 1 98.06 110 GLY A O 1
ATOM 879 N N . LYS A 1 111 ? 5.133 20.75 2.547 1 97.88 111 LYS A N 1
ATOM 880 C CA . LYS A 1 111 ? 6.582 20.922 2.529 1 97.88 111 LYS A CA 1
ATOM 881 C C . LYS A 1 111 ? 7.297 19.562 2.549 1 97.88 111 LYS A C 1
ATOM 883 O O . LYS A 1 111 ? 8.523 19.516 2.459 1 97.88 111 LYS A O 1
ATOM 888 N N . LEU A 1 112 ? 6.559 18.547 2.707 1 98.69 112 LEU A N 1
ATOM 889 C CA . LEU A 1 112 ? 7.191 17.234 2.715 1 98.69 112 LEU A CA 1
ATOM 890 C C . LEU A 1 112 ? 7.625 16.828 1.31 1 98.69 112 LEU A C 1
ATOM 892 O O . LEU A 1 112 ? 6.898 17.062 0.341 1 98.69 112 LEU A O 1
ATOM 896 N N . PRO A 1 113 ? 8.789 16.266 1.184 1 98.62 113 PRO A N 1
ATOM 897 C CA . PRO A 1 113 ? 9.242 15.812 -0.13 1 98.62 113 PRO A CA 1
ATOM 898 C C . PRO A 1 113 ? 8.57 14.516 -0.569 1 98.62 113 PRO A C 1
ATOM 900 O O . PRO A 1 113 ? 8.141 13.719 0.273 1 98.62 113 PRO A O 1
ATOM 903 N N . LEU A 1 114 ? 8.484 14.266 -1.9 1 98.25 114 LEU A N 1
ATOM 904 C CA . LEU A 1 114 ? 8.133 12.953 -2.428 1 98.25 114 LEU A CA 1
ATOM 905 C C . LEU A 1 114 ? 9.148 11.906 -1.985 1 98.25 114 LEU A C 1
ATOM 907 O O . LEU A 1 114 ? 10.336 12.211 -1.829 1 98.25 114 LEU A O 1
ATOM 911 N N . TYR A 1 115 ? 8.688 10.719 -1.761 1 98.19 115 TYR A N 1
ATOM 912 C CA . TYR A 1 115 ? 9.648 9.648 -1.527 1 98.19 115 TYR A CA 1
ATOM 913 C C . TYR A 1 115 ? 10.367 9.273 -2.816 1 98.19 115 TYR A C 1
ATOM 915 O O . TYR A 1 115 ? 9.742 8.766 -3.756 1 98.19 115 TYR A O 1
ATOM 923 N N . LYS A 1 116 ? 11.695 9.508 -2.969 1 92.62 116 LYS A N 1
ATOM 924 C CA . LYS A 1 116 ? 12.422 9.289 -4.215 1 92.62 116 LYS A CA 1
ATOM 925 C C . LYS A 1 116 ? 13.477 8.195 -4.051 1 92.62 116 LYS A C 1
ATOM 927 O O . LYS A 1 116 ? 14.008 8 -2.957 1 92.62 116 LYS A O 1
ATOM 932 N N . MET B 1 1 ? -4.301 -21.234 14.562 1 41.81 1 MET B N 1
ATOM 933 C CA . MET B 1 1 ? -5.078 -20.844 13.383 1 41.81 1 MET B CA 1
ATOM 934 C C . MET B 1 1 ? -4.215 -20.062 12.398 1 41.81 1 MET B C 1
ATOM 936 O O . MET B 1 1 ? -3.461 -19.172 12.805 1 41.81 1 MET B O 1
ATOM 940 N N . SER B 1 2 ? -3.91 -20.656 11.242 1 55.44 2 SER B N 1
ATOM 941 C CA . SER B 1 2 ? -2.936 -20.031 10.367 1 55.44 2 SER B CA 1
ATOM 942 C C . SER B 1 2 ? -3.33 -18.578 10.055 1 55.44 2 SER B C 1
ATOM 944 O O . SER B 1 2 ? -4.504 -18.297 9.812 1 55.44 2 SER B O 1
ATOM 946 N N . LYS B 1 3 ? -2.537 -17.594 10.367 1 79 3 LYS B N 1
ATOM 947 C CA . LYS B 1 3 ? -2.863 -16.188 10.188 1 79 3 LYS B CA 1
ATOM 948 C C . LYS B 1 3 ? -2.93 -15.82 8.703 1 79 3 LYS B C 1
ATOM 950 O O . LYS B 1 3 ? -2.084 -16.25 7.918 1 79 3 LYS B O 1
ATOM 955 N N . ASN B 1 4 ? -4.059 -15.367 8.148 1 94 4 ASN B N 1
ATOM 956 C CA . ASN B 1 4 ? -4.254 -14.883 6.789 1 94 4 ASN B CA 1
ATOM 957 C C . ASN B 1 4 ? -3.229 -13.812 6.426 1 94 4 ASN B C 1
ATOM 959 O O . ASN B 1 4 ? -2.861 -12.984 7.266 1 94 4 ASN B O 1
ATOM 963 N N . VAL B 1 5 ? -2.707 -14.016 5.164 1 97.38 5 VAL B N 1
ATOM 964 C CA . VAL B 1 5 ? -1.699 -13.086 4.664 1 97.38 5 VAL B CA 1
ATOM 965 C C . VAL B 1 5 ? -2.145 -12.516 3.32 1 97.38 5 VAL B C 1
ATOM 967 O O . VAL B 1 5 ? -2.723 -13.227 2.496 1 97.38 5 VAL B O 1
ATOM 970 N N . MET B 1 6 ? -1.918 -11.258 3.09 1 98.69 6 MET B N 1
ATOM 971 C CA . MET B 1 6 ? -2.068 -10.656 1.769 1 98.69 6 MET B CA 1
ATOM 972 C C . MET B 1 6 ? -0.718 -10.531 1.07 1 98.69 6 MET B C 1
ATOM 974 O O . MET B 1 6 ? 0.203 -9.906 1.596 1 98.69 6 MET B O 1
ATOM 978 N N . TYR B 1 7 ? -0.593 -11.133 -0.116 1 98.94 7 TYR B N 1
ATOM 979 C CA . TYR B 1 7 ? 0.612 -11.008 -0.928 1 98.94 7 TYR B CA 1
ATOM 980 C C . TYR B 1 7 ? 0.441 -9.945 -2.004 1 98.94 7 TYR B C 1
ATOM 982 O O . TYR B 1 7 ? -0.6 -9.875 -2.662 1 98.94 7 TYR B O 1
ATOM 990 N N . LEU B 1 8 ? 1.452 -9.109 -2.15 1 98.94 8 LEU B N 1
ATOM 991 C CA . LEU B 1 8 ? 1.565 -8.07 -3.176 1 98.94 8 LEU B CA 1
ATOM 992 C C . LEU B 1 8 ? 2.684 -8.406 -4.156 1 98.94 8 LEU B C 1
ATOM 994 O O . LEU B 1 8 ? 3.838 -8.578 -3.756 1 98.94 8 LEU B O 1
ATOM 998 N N . ILE B 1 9 ? 2.371 -8.523 -5.391 1 99 9 ILE B N 1
ATOM 999 C CA . ILE B 1 9 ? 3.346 -8.891 -6.41 1 99 9 ILE B CA 1
ATOM 1000 C C . ILE B 1 9 ? 3.613 -7.699 -7.324 1 99 9 ILE B C 1
ATOM 1002 O O . ILE B 1 9 ? 2.744 -7.297 -8.102 1 99 9 ILE B O 1
ATOM 1006 N N . LEU B 1 10 ? 4.809 -7.203 -7.273 1 98.94 10 LEU B N 1
ATOM 1007 C CA . LEU B 1 10 ? 5.145 -5.93 -7.898 1 98.94 10 LEU B CA 1
ATOM 1008 C C . LEU B 1 10 ? 6.242 -6.109 -8.945 1 98.94 10 LEU B C 1
ATOM 1010 O O . LEU B 1 10 ? 7.219 -6.824 -8.703 1 98.94 10 LEU B O 1
ATOM 1014 N N . ARG B 1 11 ? 5.996 -5.488 -10.031 1 98.81 11 ARG B N 1
ATOM 1015 C CA . ARG B 1 11 ? 7.012 -5.469 -11.078 1 98.81 11 ARG B CA 1
ATOM 1016 C C . ARG B 1 11 ? 8.25 -4.699 -10.625 1 98.81 11 ARG B C 1
ATOM 1018 O O . ARG B 1 11 ? 8.141 -3.562 -10.156 1 98.81 11 ARG B O 1
ATOM 1025 N N . SER B 1 12 ? 9.422 -5.305 -10.898 1 98.38 12 SER B N 1
ATOM 1026 C CA . SER B 1 12 ? 10.672 -4.66 -10.508 1 98.38 12 SER B CA 1
ATOM 1027 C C . SER B 1 12 ? 11.219 -3.793 -11.633 1 98.38 12 SER B C 1
ATOM 1029 O O . SER B 1 12 ? 12.07 -2.934 -11.398 1 98.38 12 SER B O 1
ATOM 1031 N N . ASP B 1 13 ? 10.875 -4.004 -12.852 1 98.38 13 ASP B N 1
ATOM 1032 C CA . ASP B 1 13 ? 11.422 -3.262 -13.977 1 98.38 13 ASP B CA 1
ATOM 1033 C C . ASP B 1 13 ? 10.883 -1.834 -14.016 1 98.38 13 ASP B C 1
ATOM 1035 O O . ASP B 1 13 ? 11.414 -0.981 -14.727 1 98.38 13 ASP B O 1
ATOM 1039 N N . LEU B 1 14 ? 9.828 -1.521 -13.25 1 98 14 LEU B N 1
ATOM 1040 C CA . LEU B 1 14 ? 9.211 -0.201 -13.266 1 98 14 LEU B CA 1
ATOM 1041 C C . LEU B 1 14 ? 10.211 0.874 -12.852 1 98 14 LEU B C 1
ATOM 1043 O O . LEU B 1 14 ? 10.156 1.998 -13.352 1 98 14 LEU B O 1
ATOM 1047 N N . ILE B 1 15 ? 11.055 0.519 -11.922 1 96 15 ILE B N 1
ATOM 1048 C CA . ILE B 1 15 ? 11.984 1.49 -11.359 1 96 15 ILE B CA 1
ATOM 1049 C C . ILE B 1 15 ? 12.961 1.959 -12.438 1 96 15 ILE B C 1
ATOM 1051 O O . ILE B 1 15 ? 13.625 2.982 -12.273 1 96 15 ILE B O 1
ATOM 1055 N N . SER B 1 16 ? 13.086 1.248 -13.523 1 96.19 16 SER B N 1
ATOM 1056 C CA . SER B 1 16 ? 14.008 1.594 -14.594 1 96.19 16 SER B CA 1
ATOM 1057 C C . SER B 1 16 ? 13.32 2.418 -15.672 1 96.19 16 SER B C 1
ATOM 1059 O O . SER B 1 16 ? 13.969 2.918 -16.594 1 96.19 16 SER B O 1
ATOM 1061 N N . LEU B 1 17 ? 12.047 2.492 -15.586 1 95.19 17 LEU B N 1
ATOM 1062 C CA . LEU B 1 17 ? 11.289 3.248 -16.578 1 95.19 17 LEU B CA 1
ATOM 1063 C C . LEU B 1 17 ? 11.344 4.742 -16.281 1 95.19 17 LEU B C 1
ATOM 1065 O O . LEU B 1 17 ? 11.414 5.145 -15.117 1 95.19 17 LEU B O 1
ATOM 1069 N N . PRO B 1 18 ? 11.211 5.48 -17.391 1 92.44 18 PRO B N 1
ATOM 1070 C CA . PRO B 1 18 ? 11.18 6.93 -17.188 1 92.44 18 PRO B CA 1
ATOM 1071 C C . PRO B 1 18 ? 9.977 7.383 -16.359 1 92.44 18 PRO B C 1
ATOM 1073 O O . PRO B 1 18 ? 8.898 6.789 -16.453 1 92.44 18 PRO B O 1
ATOM 1076 N N . ASP B 1 19 ? 10.047 8.32 -15.492 1 89.44 19 ASP B N 1
ATOM 1077 C CA . ASP B 1 19 ? 9 9.016 -14.758 1 89.44 19 ASP B CA 1
ATOM 1078 C C . ASP B 1 19 ? 8.531 8.188 -13.562 1 89.44 19 ASP B C 1
ATOM 1080 O O . ASP B 1 19 ? 7.461 8.445 -13.008 1 89.44 19 ASP B O 1
ATOM 1084 N N . TRP B 1 20 ? 9.258 7.098 -13.344 1 96.44 20 TRP B N 1
ATOM 1085 C CA . TRP B 1 20 ? 8.961 6.301 -12.156 1 96.44 20 TRP B CA 1
ATOM 1086 C C . TRP B 1 20 ? 10.031 6.484 -11.094 1 96.44 20 TRP B C 1
ATOM 1088 O O . TRP B 1 20 ? 11.188 6.113 -11.305 1 96.44 20 TRP B O 1
ATOM 1098 N N . THR B 1 21 ? 9.57 7.078 -10.055 1 96.94 21 THR B N 1
ATOM 1099 C CA . THR B 1 21 ? 10.438 7.145 -8.883 1 96.94 21 THR B CA 1
ATOM 1100 C C . THR B 1 21 ? 10.203 5.949 -7.965 1 96.94 21 THR B C 1
ATOM 1102 O O . THR B 1 21 ? 9.219 5.223 -8.125 1 96.94 21 THR B O 1
ATOM 1105 N N . LEU B 1 22 ? 11.148 5.789 -7.059 1 97.31 22 LEU B N 1
ATOM 1106 C CA . LEU B 1 22 ? 11.008 4.715 -6.082 1 97.31 22 LEU B CA 1
ATOM 1107 C C . LEU B 1 22 ? 9.664 4.797 -5.367 1 97.31 22 LEU B C 1
ATOM 1109 O O . LEU B 1 22 ? 8.945 3.803 -5.281 1 97.31 22 LEU B O 1
ATOM 1113 N N . GLY B 1 23 ? 9.312 5.938 -4.852 1 98.06 23 GLY B N 1
ATOM 1114 C CA . GLY B 1 23 ? 8.039 6.145 -4.18 1 98.06 23 GLY B CA 1
ATOM 1115 C C . GLY B 1 23 ? 6.848 5.855 -5.07 1 98.06 23 GLY B C 1
ATOM 1116 O O . GLY B 1 23 ? 5.879 5.23 -4.637 1 98.06 23 GLY B O 1
ATOM 1117 N N . ALA B 1 24 ? 6.898 6.332 -6.305 1 97.88 24 ALA B N 1
ATOM 1118 C CA . ALA B 1 24 ? 5.809 6.105 -7.25 1 97.88 24 ALA B CA 1
ATOM 1119 C C . ALA B 1 24 ? 5.605 4.617 -7.508 1 97.88 24 ALA B C 1
ATOM 1121 O O . ALA B 1 24 ? 4.473 4.133 -7.531 1 97.88 24 ALA B O 1
ATOM 1122 N N . VAL B 1 25 ? 6.691 3.908 -7.684 1 98.25 25 VAL B N 1
ATOM 1123 C CA . VAL B 1 25 ? 6.621 2.475 -7.945 1 98.25 25 VAL B CA 1
ATOM 1124 C C . VAL B 1 25 ? 5.965 1.765 -6.766 1 98.25 25 VAL B C 1
ATOM 1126 O O . VAL B 1 25 ? 5 1.018 -6.945 1 98.25 25 VAL B O 1
ATOM 1129 N N . PHE B 1 26 ? 6.387 2.064 -5.641 1 98.38 26 PHE B N 1
ATOM 1130 C CA . PHE B 1 26 ? 5.906 1.313 -4.484 1 98.38 26 PHE B CA 1
ATOM 1131 C C . PHE B 1 26 ? 4.52 1.786 -4.074 1 98.38 26 PHE B C 1
ATOM 1133 O O . PHE B 1 26 ? 3.789 1.063 -3.391 1 98.38 26 PHE B O 1
ATOM 1140 N N . THR B 1 27 ? 4.125 3.014 -4.457 1 98.69 27 THR B N 1
ATOM 1141 C CA . THR B 1 27 ? 2.764 3.48 -4.215 1 98.69 27 THR B CA 1
ATOM 1142 C C . THR B 1 27 ? 1.748 2.543 -4.863 1 98.69 27 THR B C 1
ATOM 1144 O O . THR B 1 27 ? 0.604 2.451 -4.41 1 98.69 27 THR B O 1
ATOM 1147 N N . GLN B 1 28 ? 2.152 1.82 -5.867 1 98.69 28 GLN B N 1
ATOM 1148 C CA . GLN B 1 28 ? 1.25 0.926 -6.586 1 98.69 28 GLN B CA 1
ATOM 1149 C C . GLN B 1 28 ? 0.791 -0.225 -5.695 1 98.69 28 GLN B C 1
ATOM 1151 O O . GLN B 1 28 ? -0.318 -0.739 -5.859 1 98.69 28 GLN B O 1
ATOM 1156 N N . ILE B 1 29 ? 1.629 -0.616 -4.672 1 98.94 29 ILE B N 1
ATOM 1157 C CA . ILE B 1 29 ? 1.182 -1.703 -3.807 1 98.94 29 ILE B CA 1
ATOM 1158 C C . ILE B 1 29 ? 0.019 -1.227 -2.939 1 98.94 29 ILE B C 1
ATOM 1160 O O . ILE B 1 29 ? -0.869 -2.012 -2.596 1 98.94 29 ILE B O 1
ATOM 1164 N N . ALA B 1 30 ? 0.02 0.052 -2.543 1 98.88 30 ALA B N 1
ATOM 1165 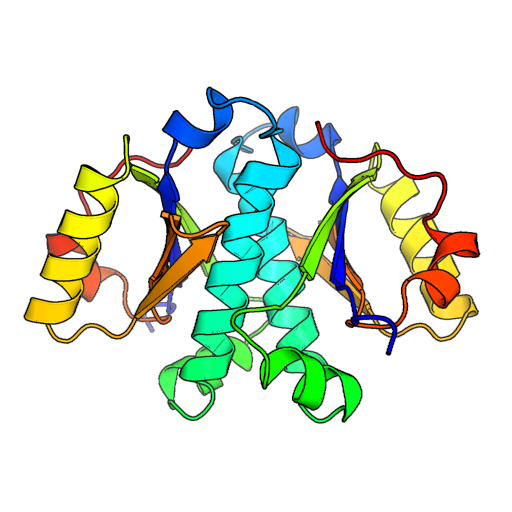C CA . ALA B 1 30 ? -1.109 0.615 -1.807 1 98.88 30 ALA B CA 1
ATOM 1166 C C . ALA B 1 30 ? -2.363 0.659 -2.674 1 98.88 30 ALA B C 1
ATOM 1168 O O . ALA B 1 30 ? -3.463 0.356 -2.205 1 98.88 30 ALA B O 1
ATOM 1169 N N . HIS B 1 31 ? -2.221 1.052 -3.939 1 98.88 31 HIS B N 1
ATOM 1170 C CA . HIS B 1 31 ? -3.342 1.014 -4.871 1 98.88 31 HIS B CA 1
ATOM 1171 C C . HIS B 1 31 ? -3.922 -0.392 -4.977 1 98.88 31 HIS B C 1
ATOM 1173 O O . HIS B 1 31 ? -5.125 -0.588 -4.785 1 98.88 31 HIS B O 1
ATOM 1179 N N . ALA B 1 32 ? -3.074 -1.337 -5.258 1 98.88 32 ALA B N 1
ATOM 1180 C CA . ALA B 1 32 ? -3.521 -2.717 -5.441 1 98.88 32 ALA B CA 1
ATOM 1181 C C . ALA B 1 32 ? -4.176 -3.256 -4.172 1 98.88 32 ALA B C 1
ATOM 1183 O O . ALA B 1 32 ? -5.242 -3.869 -4.23 1 98.88 32 ALA B O 1
ATOM 1184 N N . ALA B 1 33 ? -3.533 -2.99 -3.041 1 98.88 33 ALA B N 1
ATOM 1185 C CA . ALA B 1 33 ? -4.016 -3.516 -1.766 1 98.88 33 ALA B CA 1
ATOM 1186 C C . ALA B 1 33 ? -5.395 -2.957 -1.43 1 98.88 33 ALA B C 1
ATOM 1188 O O . ALA B 1 33 ? -6.309 -3.709 -1.08 1 98.88 33 ALA B O 1
ATOM 1189 N N . THR B 1 34 ? -5.562 -1.638 -1.553 1 98.88 34 THR B N 1
ATOM 1190 C CA . THR B 1 34 ? -6.852 -1.052 -1.205 1 98.88 34 THR B CA 1
ATOM 1191 C C . THR B 1 34 ? -7.926 -1.485 -2.197 1 98.88 34 THR B C 1
ATOM 1193 O O . THR B 1 34 ? -9.078 -1.714 -1.815 1 98.88 34 THR B O 1
ATOM 1196 N N . ALA B 1 35 ? -7.574 -1.591 -3.49 1 98.81 35 ALA B N 1
ATOM 1197 C CA . ALA B 1 35 ? -8.531 -2.084 -4.48 1 98.81 35 ALA B CA 1
ATOM 1198 C C . ALA B 1 35 ? -8.984 -3.502 -4.148 1 98.81 35 ALA B C 1
ATOM 1200 O O . ALA B 1 35 ? -10.172 -3.814 -4.23 1 98.81 35 ALA B O 1
ATOM 1201 N N . CYS B 1 36 ? -8.094 -4.301 -3.785 1 98.81 36 CYS B N 1
ATOM 1202 C CA . CYS B 1 36 ? -8.391 -5.688 -3.439 1 98.81 36 CYS B CA 1
ATOM 1203 C C . CYS B 1 36 ? -9.305 -5.762 -2.229 1 98.81 36 CYS B C 1
ATOM 1205 O O . CYS B 1 36 ? -10.352 -6.41 -2.277 1 98.81 36 CYS B O 1
ATOM 1207 N N . ILE B 1 37 ? -8.945 -5.074 -1.154 1 98.69 37 ILE B N 1
ATOM 1208 C CA . ILE B 1 37 ? -9.727 -5.094 0.08 1 98.69 37 ILE B CA 1
ATOM 1209 C C . ILE B 1 37 ? -11.125 -4.559 -0.187 1 98.69 37 ILE B C 1
ATOM 1211 O O . ILE B 1 37 ? -12.117 -5.125 0.291 1 98.69 37 ILE B O 1
ATOM 1215 N N . TRP B 1 38 ? -11.211 -3.539 -0.958 1 98.69 38 TRP B N 1
ATOM 1216 C CA . TRP B 1 38 ? -12.516 -2.959 -1.252 1 98.69 38 TRP B CA 1
ATOM 1217 C C . TRP B 1 38 ? -13.352 -3.902 -2.111 1 98.69 38 TRP B C 1
ATOM 1219 O O . TRP B 1 38 ? -14.531 -4.113 -1.841 1 98.69 38 TRP B O 1
ATOM 1229 N N . THR B 1 39 ? -12.75 -4.453 -3.135 1 98.56 39 THR B N 1
ATOM 1230 C CA . THR B 1 39 ? -13.43 -5.348 -4.062 1 98.56 39 THR B CA 1
ATOM 1231 C C . THR B 1 39 ? -14.023 -6.543 -3.324 1 98.56 39 THR B C 1
ATOM 1233 O O . THR B 1 39 ? -15.148 -6.969 -3.619 1 98.56 39 THR B O 1
ATOM 1236 N N . PHE B 1 40 ? -13.328 -7.004 -2.371 1 98.56 40 PHE B N 1
ATOM 1237 C CA . PHE B 1 40 ? -13.75 -8.227 -1.692 1 98.56 40 PHE B CA 1
ATOM 1238 C C . PHE B 1 40 ? -14.18 -7.93 -0.26 1 98.56 40 PHE B C 1
ATOM 1240 O O . PHE B 1 40 ? -14.07 -8.797 0.614 1 98.56 40 PHE B O 1
ATOM 1247 N N . ARG B 1 41 ? -14.57 -6.781 0.018 1 97.94 41 ARG B N 1
ATOM 1248 C CA . ARG B 1 41 ? -14.797 -6.27 1.366 1 97.94 41 ARG B CA 1
ATOM 1249 C C . ARG B 1 41 ? -15.906 -7.051 2.068 1 97.94 41 ARG B C 1
ATOM 1251 O O . ARG B 1 41 ? -16 -7.035 3.297 1 97.94 41 ARG B O 1
ATOM 1258 N N . ASP B 1 42 ? -16.797 -7.73 1.342 1 98.06 42 ASP B N 1
ATOM 1259 C CA . ASP B 1 42 ? -17.891 -8.477 1.946 1 98.06 42 ASP B CA 1
ATOM 1260 C C . ASP B 1 42 ? -17.5 -9.938 2.16 1 98.06 42 ASP B C 1
ATOM 1262 O O . ASP B 1 42 ? -18.281 -10.711 2.734 1 98.06 42 ASP B O 1
ATOM 1266 N N . ASP B 1 43 ? -16.375 -10.328 1.694 1 97.88 43 ASP B N 1
ATOM 1267 C CA . ASP B 1 43 ? -15.875 -11.68 1.931 1 97.88 43 ASP B CA 1
ATOM 1268 C C . ASP B 1 43 ? -15.555 -11.891 3.408 1 97.88 43 ASP B C 1
ATOM 1270 O O . ASP B 1 43 ? -14.891 -11.062 4.031 1 97.88 43 ASP B O 1
ATOM 1274 N N . PRO B 1 44 ? -16 -13.008 4.016 1 95.94 44 PRO B N 1
ATOM 1275 C CA . PRO B 1 44 ? -15.766 -13.242 5.441 1 95.94 44 PRO B CA 1
ATOM 1276 C C . PRO B 1 44 ? -14.289 -13.297 5.801 1 95.94 44 PRO B C 1
ATOM 1278 O O . PRO B 1 44 ? -13.898 -12.891 6.902 1 95.94 44 PRO B O 1
ATOM 1281 N N . ASN B 1 45 ? -13.477 -13.797 4.941 1 93.81 45 ASN B N 1
ATOM 1282 C CA . ASN B 1 45 ? -12.047 -13.844 5.199 1 93.81 45 ASN B CA 1
ATOM 1283 C C . ASN B 1 45 ? -11.438 -12.445 5.234 1 93.81 45 ASN B C 1
ATOM 1285 O O . ASN B 1 45 ? -10.547 -12.172 6.047 1 93.81 45 ASN B O 1
ATOM 1289 N N . VAL B 1 46 ? -11.867 -11.602 4.32 1 97.62 46 VAL B N 1
ATOM 1290 C CA . VAL B 1 46 ? -11.383 -10.227 4.297 1 97.62 46 VAL B CA 1
ATOM 1291 C C . VAL B 1 46 ? -11.875 -9.484 5.535 1 97.62 46 VAL B C 1
ATOM 1293 O O . VAL B 1 46 ? -11.109 -8.758 6.176 1 97.62 46 VAL B O 1
ATOM 1296 N N . ILE B 1 47 ? -13.164 -9.719 5.863 1 97.44 47 ILE B N 1
ATOM 1297 C CA . ILE B 1 47 ? -13.719 -9.094 7.059 1 97.44 47 ILE B CA 1
ATOM 1298 C C . ILE B 1 47 ? -12.906 -9.516 8.281 1 97.44 47 ILE B C 1
ATOM 1300 O O . ILE B 1 47 ? -12.477 -8.664 9.07 1 97.44 47 ILE B O 1
ATOM 1304 N N . ALA B 1 48 ? -12.68 -10.789 8.461 1 95.81 48 ALA B N 1
ATOM 1305 C CA . ALA B 1 48 ? -11.922 -11.297 9.602 1 95.81 48 ALA B CA 1
ATOM 1306 C C . ALA B 1 48 ? -10.508 -10.719 9.609 1 95.81 48 ALA B C 1
ATOM 1308 O O . ALA B 1 48 ? -9.992 -10.328 10.664 1 95.81 48 ALA B O 1
ATOM 1309 N N . TYR B 1 49 ? -9.914 -10.672 8.477 1 97.62 49 TYR B N 1
ATOM 1310 C CA . TYR B 1 49 ? -8.57 -10.133 8.297 1 97.62 49 TYR B CA 1
ATOM 1311 C C . TYR B 1 49 ? -8.492 -8.68 8.734 1 97.62 49 TYR B C 1
ATOM 1313 O O . TYR B 1 49 ? -7.578 -8.289 9.461 1 97.62 49 TYR B O 1
ATOM 1321 N N . MET B 1 50 ? -9.492 -7.91 8.391 1 97.88 50 MET B N 1
ATOM 1322 C CA . MET B 1 50 ? -9.484 -6.473 8.648 1 97.88 50 MET B CA 1
ATOM 1323 C C . MET B 1 50 ? -9.945 -6.164 10.062 1 97.88 50 MET B C 1
ATOM 1325 O O . MET B 1 50 ? -9.633 -5.105 10.609 1 97.88 50 MET B O 1
ATOM 1329 N N . MET B 1 51 ? -10.641 -7.055 10.656 1 95.62 51 MET B N 1
ATOM 1330 C CA . MET B 1 51 ? -11.094 -6.867 12.031 1 95.62 51 MET B CA 1
ATOM 1331 C C . MET B 1 51 ? -9.938 -6.996 13.008 1 95.62 51 MET B C 1
ATOM 1333 O O . MET B 1 51 ? -10 -6.48 14.125 1 95.62 51 MET B O 1
ATO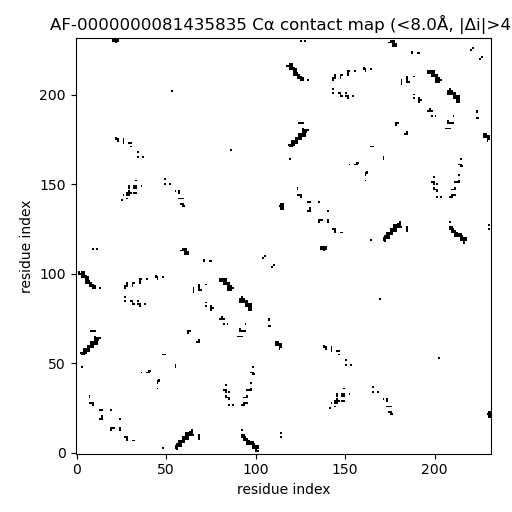M 1337 N N . GLU B 1 52 ? -8.922 -7.727 12.641 1 94.19 52 GLU B N 1
ATOM 1338 C CA . GLU B 1 52 ? -7.672 -7.801 13.398 1 94.19 52 GLU B CA 1
ATOM 1339 C C . GLU B 1 52 ? -6.598 -6.91 12.781 1 94.19 52 GLU B C 1
ATOM 1341 O O . GLU B 1 52 ? -5.48 -7.367 12.523 1 94.19 52 GLU B O 1
ATOM 1346 N N . MET B 1 53 ? -6.945 -5.707 12.625 1 93.38 53 MET B N 1
ATOM 1347 C CA . MET B 1 53 ? -6.164 -4.77 11.82 1 93.38 53 MET B CA 1
ATOM 1348 C C . MET B 1 53 ? -4.75 -4.625 12.367 1 93.38 53 MET B C 1
ATOM 1350 O O . MET B 1 53 ? -3.783 -4.598 11.609 1 93.38 53 MET B O 1
ATOM 1354 N N . ASP B 1 54 ? -4.535 -4.625 13.648 1 90.25 54 ASP B N 1
ATOM 1355 C CA . ASP B 1 54 ? -3.223 -4.387 14.242 1 90.25 54 ASP B CA 1
ATOM 1356 C C . ASP B 1 54 ? -2.309 -5.594 14.062 1 90.25 54 ASP B C 1
ATOM 1358 O O . ASP B 1 54 ? -1.1 -5.508 14.289 1 90.25 54 ASP B O 1
ATOM 1362 N N . SER B 1 55 ? -2.852 -6.723 13.555 1 91.06 55 SER B N 1
ATOM 1363 C CA . SER B 1 55 ? -2.066 -7.945 13.43 1 91.06 55 SER B CA 1
ATOM 1364 C C . SER B 1 55 ? -2.053 -8.453 11.992 1 91.06 55 SER B C 1
ATOM 1366 O O . SER B 1 55 ? -1.606 -9.57 11.727 1 91.06 55 SER B O 1
ATOM 1368 N N . MET B 1 56 ? -2.551 -7.617 11.102 1 96.31 56 MET B N 1
ATOM 1369 C CA . MET B 1 56 ? -2.547 -8.07 9.711 1 96.31 56 MET B CA 1
ATOM 1370 C C . MET B 1 56 ? -1.122 -8.211 9.188 1 96.31 56 MET B C 1
ATOM 1372 O O . MET B 1 56 ? -0.222 -7.496 9.633 1 96.31 56 MET B O 1
ATOM 1376 N N . HIS B 1 57 ? -0.91 -9.172 8.25 1 97.06 57 HIS B N 1
ATOM 1377 C CA . HIS B 1 57 ? 0.381 -9.453 7.633 1 97.06 57 HIS B CA 1
ATOM 1378 C C . HIS B 1 57 ? 0.304 -9.32 6.113 1 97.06 57 HIS B C 1
ATOM 1380 O O . HIS B 1 57 ? -0.625 -9.836 5.492 1 97.06 57 HIS B O 1
ATOM 1386 N N . LYS B 1 58 ? 1.292 -8.531 5.582 1 98.56 58 LYS B N 1
ATOM 1387 C CA . LYS B 1 58 ? 1.454 -8.43 4.133 1 98.56 58 LYS B CA 1
ATOM 1388 C C . LYS B 1 58 ? 2.893 -8.727 3.719 1 98.56 58 LYS B C 1
ATOM 1390 O O . LYS B 1 58 ? 3.828 -8.477 4.484 1 98.56 58 LYS B O 1
ATOM 1395 N N . VAL B 1 59 ? 3.006 -9.273 2.506 1 98.44 59 VAL B N 1
ATOM 1396 C CA . VAL B 1 59 ? 4.312 -9.586 1.934 1 98.44 59 VAL B CA 1
ATO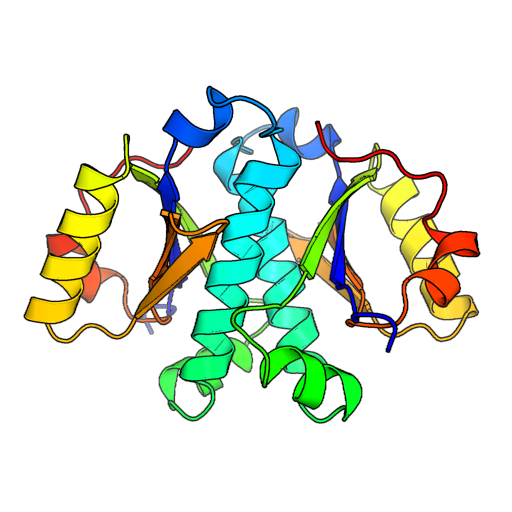M 1397 C C . VAL B 1 59 ? 4.391 -9.047 0.505 1 98.44 59 VAL B C 1
ATOM 1399 O O . VAL B 1 59 ? 3.484 -9.281 -0.3 1 98.44 59 VAL B O 1
ATOM 1402 N N . THR B 1 60 ? 5.473 -8.305 0.21 1 98.81 60 THR B N 1
ATOM 1403 C CA . THR B 1 60 ? 5.688 -7.828 -1.15 1 98.81 60 THR B CA 1
ATOM 1404 C C . THR B 1 60 ? 6.688 -8.719 -1.886 1 98.81 60 THR B C 1
ATOM 1406 O O . THR B 1 60 ? 7.84 -8.836 -1.467 1 98.81 60 THR B O 1
ATOM 1409 N N . LEU B 1 61 ? 6.211 -9.344 -2.936 1 98.94 61 LEU B N 1
ATOM 1410 C CA . LEU B 1 61 ? 7.027 -10.18 -3.811 1 98.94 61 LEU B CA 1
ATOM 1411 C C . LEU B 1 61 ? 7.34 -9.461 -5.117 1 98.94 61 LEU B C 1
ATOM 1413 O O . LEU B 1 61 ? 6.668 -8.484 -5.465 1 98.94 61 LEU B O 1
ATOM 1417 N N . LYS B 1 62 ? 8.359 -9.969 -5.777 1 98.75 62 LYS B N 1
ATOM 1418 C CA . LYS B 1 62 ? 8.875 -9.32 -6.98 1 98.75 62 LYS B CA 1
ATOM 1419 C C . LYS B 1 62 ? 8.672 -10.203 -8.211 1 98.75 62 LYS B C 1
ATOM 1421 O O . LYS B 1 62 ? 8.859 -11.422 -8.141 1 98.75 62 LYS B O 1
ATOM 1426 N N . VAL B 1 63 ? 8.234 -9.602 -9.289 1 98.88 63 VAL B N 1
ATOM 1427 C CA . VAL B 1 63 ? 8.367 -10.188 -10.617 1 98.88 63 VAL B CA 1
ATOM 1428 C C . VAL B 1 63 ? 9.164 -9.242 -11.516 1 98.88 63 VAL B C 1
ATOM 1430 O O . VAL B 1 63 ? 9.234 -8.039 -11.258 1 98.88 63 VAL B O 1
ATOM 1433 N N . ASP B 1 64 ? 9.695 -9.75 -12.656 1 98.31 64 ASP B N 1
ATOM 1434 C CA . ASP B 1 64 ? 10.688 -9 -13.422 1 98.31 64 ASP B CA 1
ATOM 1435 C C . ASP B 1 64 ? 10.016 -7.984 -14.344 1 98.31 64 ASP B C 1
ATOM 1437 O O . ASP B 1 64 ? 10.586 -6.934 -14.641 1 98.31 64 ASP B O 1
ATOM 1441 N N . ASP B 1 65 ? 8.898 -8.414 -14.867 1 98.5 65 ASP B N 1
ATOM 1442 C CA . ASP B 1 65 ? 8.312 -7.605 -15.93 1 98.5 65 ASP B CA 1
ATOM 1443 C C . ASP B 1 65 ? 6.816 -7.875 -16.062 1 98.5 65 ASP B C 1
ATOM 1445 O O . ASP B 1 65 ? 6.246 -8.641 -15.281 1 98.5 65 ASP B O 1
ATOM 1449 N N . GLU B 1 66 ? 6.25 -7.195 -17.047 1 98.5 66 GLU B N 1
ATOM 1450 C CA . GLU B 1 66 ? 4.809 -7.277 -17.25 1 98.5 66 GLU B CA 1
ATOM 1451 C C . GLU B 1 66 ? 4.383 -8.703 -17.609 1 98.5 66 GLU B C 1
ATOM 1453 O O . GLU B 1 66 ? 3.383 -9.203 -17.094 1 98.5 66 GLU B O 1
ATOM 1458 N N . ASP B 1 67 ? 5.109 -9.367 -18.5 1 98.75 67 ASP B N 1
ATOM 1459 C CA . ASP B 1 67 ? 4.773 -10.727 -18.906 1 98.75 67 ASP B CA 1
ATOM 1460 C C . ASP B 1 67 ? 4.719 -11.664 -17.703 1 98.75 67 ASP B C 1
ATOM 1462 O O . ASP B 1 67 ? 3.805 -12.484 -17.594 1 98.75 67 ASP B O 1
ATOM 1466 N N . SER B 1 68 ? 5.711 -11.523 -16.844 1 98.81 68 SER B N 1
ATOM 1467 C CA . SER B 1 68 ? 5.758 -12.352 -15.641 1 98.81 68 SER B CA 1
ATOM 1468 C C . SER B 1 68 ? 4.551 -12.078 -14.742 1 98.81 68 SER B C 1
ATOM 1470 O O . SER B 1 68 ? 3.967 -13.016 -14.188 1 98.81 68 SER B O 1
ATOM 1472 N N . LEU B 1 69 ? 4.203 -10.852 -14.602 1 98.94 69 LEU B N 1
ATOM 1473 C CA . LEU B 1 69 ? 3.057 -10.477 -13.773 1 98.94 69 LEU B CA 1
ATOM 1474 C C . LEU B 1 69 ? 1.771 -11.078 -14.336 1 98.94 69 LEU B C 1
ATOM 1476 O O . LEU B 1 69 ? 0.966 -11.633 -13.578 1 98.94 69 LEU B O 1
ATOM 1480 N N . VAL B 1 70 ? 1.582 -10.969 -15.617 1 98.81 70 VAL B N 1
ATOM 1481 C CA . VAL B 1 70 ? 0.377 -11.453 -16.281 1 98.81 70 VAL B CA 1
ATOM 1482 C C . VAL B 1 70 ? 0.283 -12.969 -16.141 1 98.81 70 VAL B C 1
ATOM 1484 O O . VAL B 1 70 ? -0.798 -13.508 -15.898 1 98.81 70 VAL B O 1
ATOM 1487 N N . LYS B 1 71 ? 1.352 -13.625 -16.266 1 98.75 71 LYS B N 1
ATOM 1488 C CA . LYS B 1 71 ? 1.381 -15.078 -16.109 1 98.75 71 LYS B CA 1
ATOM 1489 C C . LYS B 1 71 ? 0.917 -15.484 -14.711 1 98.75 71 LYS B C 1
ATOM 1491 O O . LYS B 1 71 ? 0.16 -16.453 -14.555 1 98.75 71 LYS B O 1
ATOM 1496 N N . ILE B 1 72 ? 1.417 -14.781 -13.742 1 98.88 72 ILE B N 1
ATOM 1497 C CA . ILE B 1 72 ? 0.996 -15.07 -12.375 1 98.88 72 ILE B CA 1
ATOM 1498 C C . ILE B 1 72 ? -0.512 -14.859 -12.242 1 98.88 72 ILE B C 1
ATOM 1500 O O . ILE B 1 72 ? -1.211 -15.688 -11.656 1 98.88 72 ILE B O 1
ATOM 1504 N N . SER B 1 73 ? -0.991 -13.75 -12.758 1 98.88 73 SER B N 1
ATOM 1505 C CA . SER B 1 73 ? -2.422 -13.469 -12.703 1 98.88 73 SER B CA 1
ATOM 1506 C C . SER B 1 73 ? -3.227 -14.594 -13.344 1 98.88 73 SER B C 1
ATOM 1508 O O . SER B 1 73 ? -4.262 -15.008 -12.82 1 98.88 73 SER B O 1
ATOM 1510 N N . GLU B 1 74 ? -2.803 -15.078 -14.453 1 98.81 74 GLU B N 1
ATOM 1511 C CA . GLU B 1 74 ? -3.479 -16.172 -15.148 1 98.81 74 GLU B CA 1
ATOM 1512 C C . GLU B 1 74 ? -3.514 -17.422 -14.297 1 98.81 74 GLU B C 1
ATOM 1514 O O . GLU B 1 74 ? -4.535 -18.109 -14.227 1 98.81 74 GLU B O 1
ATOM 1519 N N . ARG B 1 75 ? -2.453 -17.703 -13.688 1 98.69 75 ARG B N 1
ATOM 1520 C CA . ARG B 1 75 ? -2.398 -18.875 -12.812 1 98.69 75 ARG B CA 1
ATOM 1521 C C . ARG B 1 75 ? -3.355 -18.734 -11.641 1 98.69 75 ARG B C 1
ATOM 1523 O O . ARG B 1 75 ? -4.016 -19.688 -11.25 1 98.69 75 ARG B O 1
ATOM 1530 N N . LEU B 1 76 ? -3.4 -17.562 -11.055 1 98.75 76 LEU B N 1
ATOM 1531 C CA . LEU B 1 76 ? -4.332 -17.297 -9.961 1 98.75 76 LEU B CA 1
ATOM 1532 C C . LEU B 1 76 ? -5.773 -17.484 -10.422 1 98.75 76 LEU B C 1
ATOM 1534 O O . LEU B 1 76 ? -6.574 -18.109 -9.719 1 98.75 76 LEU B O 1
ATOM 1538 N N . LYS B 1 77 ? -6.055 -17 -11.602 1 98.56 77 LYS B N 1
ATOM 1539 C CA . LYS B 1 77 ? -7.395 -17.141 -12.156 1 98.56 77 LYS B CA 1
ATOM 1540 C C . LYS B 1 77 ? -7.738 -18.609 -12.383 1 98.56 77 LYS B C 1
ATOM 1542 O O . LYS B 1 77 ? -8.828 -19.062 -12.031 1 98.56 77 LYS B O 1
ATOM 1547 N N . GLU B 1 78 ? -6.867 -19.312 -12.945 1 98.25 78 GLU B N 1
ATOM 1548 C CA . GLU B 1 78 ? -7.07 -20.719 -13.219 1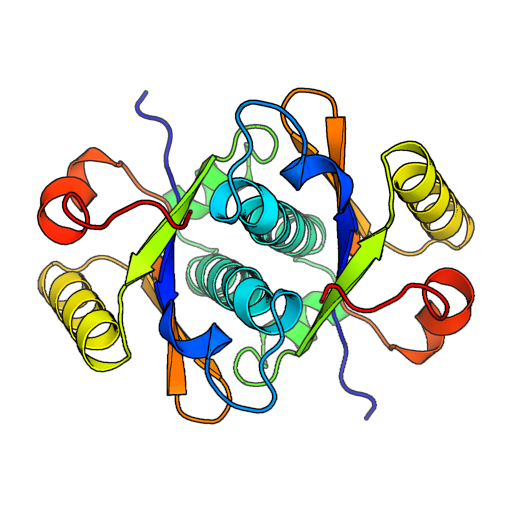 98.25 78 GLU B CA 1
ATOM 1549 C C . GLU B 1 78 ? -7.316 -21.516 -11.938 1 98.25 78 GLU B C 1
ATOM 1551 O O . GLU B 1 78 ? -8.047 -22.5 -11.938 1 98.25 78 GLU B O 1
ATOM 1556 N N . SER B 1 79 ? -6.746 -21.062 -10.906 1 97.88 79 SER B N 1
ATOM 1557 C CA . SER B 1 79 ? -6.867 -21.734 -9.617 1 97.88 79 SER B CA 1
ATOM 1558 C C . SER B 1 79 ? -8.008 -21.156 -8.789 1 97.88 79 SER B C 1
ATOM 1560 O O . SER B 1 79 ? -8.156 -21.484 -7.609 1 97.88 79 SER B O 1
ATOM 1562 N N . ASN B 1 80 ? -8.758 -20.203 -9.305 1 97.75 80 ASN B N 1
ATOM 1563 C CA . ASN B 1 80 ? -9.914 -19.562 -8.672 1 97.75 80 ASN B CA 1
ATOM 1564 C C . ASN B 1 80 ? -9.516 -18.844 -7.387 1 97.75 80 ASN B C 1
ATOM 1566 O O . ASN B 1 80 ? -10.188 -18.969 -6.363 1 97.75 80 ASN B O 1
ATOM 1570 N N . ILE B 1 81 ? -8.406 -18.234 -7.48 1 98.25 81 ILE B N 1
ATOM 1571 C CA . ILE B 1 81 ? -7.945 -17.438 -6.348 1 98.25 81 ILE B CA 1
ATOM 1572 C C . ILE B 1 81 ? -8.266 -15.961 -6.586 1 98.25 81 ILE B C 1
ATOM 1574 O O . ILE B 1 81 ? -7.797 -15.367 -7.559 1 98.25 81 ILE B O 1
ATOM 1578 N N . ASP B 1 82 ? -9.047 -15.406 -5.727 1 98.69 82 ASP B N 1
ATOM 1579 C CA . ASP B 1 82 ? -9.461 -14.016 -5.836 1 98.69 82 ASP B CA 1
ATOM 1580 C C . ASP B 1 82 ? -8.273 -13.07 -5.668 1 98.69 82 ASP B C 1
ATOM 1582 O O . ASP B 1 82 ? -7.5 -13.195 -4.719 1 98.69 82 ASP B O 1
ATOM 1586 N N . HIS B 1 83 ? -8.133 -12.125 -6.621 1 98.88 83 HIS B N 1
ATOM 1587 C CA . HIS B 1 83 ? -7.051 -11.156 -6.621 1 98.88 83 HIS B CA 1
ATOM 1588 C C . HIS B 1 83 ? -7.41 -9.93 -7.453 1 98.88 83 HIS B C 1
ATOM 1590 O O . HIS B 1 83 ? -8.398 -9.945 -8.195 1 98.88 83 HIS B O 1
ATOM 1596 N N . LYS B 1 84 ? -6.723 -8.867 -7.219 1 98.81 84 LYS B N 1
ATOM 1597 C CA . LYS B 1 84 ? -6.859 -7.641 -7.992 1 98.81 84 LYS B CA 1
ATOM 1598 C C . LYS B 1 84 ? -5.566 -7.309 -8.734 1 98.81 84 LYS B C 1
ATOM 1600 O O . LYS B 1 84 ? -4.484 -7.32 -8.141 1 98.81 84 LYS B O 1
ATOM 1605 N N . VAL B 1 85 ? -5.668 -7.137 -10.008 1 98.88 85 VAL B N 1
ATOM 1606 C CA . VAL B 1 85 ? -4.57 -6.582 -10.797 1 98.88 85 VAL B CA 1
ATOM 1607 C C . VAL B 1 85 ? -4.719 -5.066 -10.891 1 98.88 85 VAL B C 1
ATOM 1609 O O . VAL B 1 85 ? -5.754 -4.562 -11.336 1 98.88 85 VAL B O 1
ATOM 1612 N N . TRP B 1 86 ? -3.67 -4.375 -10.5 1 98.81 86 TRP B N 1
ATOM 1613 C CA . TRP B 1 86 ? -3.697 -2.92 -10.609 1 98.81 86 TRP B CA 1
ATOM 1614 C C . TRP B 1 86 ? -3.043 -2.461 -11.906 1 98.81 86 TRP B C 1
ATOM 1616 O O . TRP B 1 86 ? -1.928 -2.875 -12.227 1 98.81 86 TRP B O 1
ATOM 1626 N N . VAL B 1 87 ? -3.775 -1.651 -12.547 1 98.38 87 VAL B N 1
ATOM 1627 C CA . VAL B 1 87 ? -3.33 -1.104 -13.828 1 98.38 87 VAL B CA 1
ATOM 1628 C C . VAL B 1 87 ? -3.07 0.394 -13.688 1 98.38 87 VAL B C 1
ATOM 1630 O O . VAL B 1 87 ? -3.947 1.145 -13.25 1 98.38 87 VAL B O 1
ATOM 1633 N N . GLU B 1 88 ? -1.835 0.805 -13.945 1 96.75 88 GLU B N 1
ATOM 1634 C CA . GLU B 1 88 ? -1.4 2.197 -13.945 1 96.75 88 GLU B CA 1
ATOM 1635 C C . GLU B 1 88 ? -0.972 2.643 -15.344 1 96.75 88 GLU B C 1
ATOM 1637 O O . GLU B 1 88 ? -0.095 2.029 -15.953 1 96.75 88 GLU B O 1
ATOM 1642 N N . ASP B 1 89 ? -1.634 3.723 -15.883 1 92.06 89 ASP B N 1
ATOM 1643 C CA . ASP B 1 89 ? -1.311 4.227 -17.219 1 92.06 89 ASP B CA 1
ATOM 1644 C C . ASP B 1 89 ? -1.352 3.105 -18.25 1 92.06 89 ASP B C 1
ATOM 1646 O O . ASP B 1 89 ? -0.388 2.904 -19 1 92.06 89 ASP B O 1
ATOM 1650 N N . ASN B 1 90 ? -2.328 2.238 -18.188 1 94 90 ASN B N 1
ATOM 1651 C CA . ASN B 1 90 ? -2.668 1.19 -19.141 1 94 90 ASN B CA 1
ATOM 1652 C C . ASN B 1 90 ? -1.713 0.005 -19.031 1 94 90 ASN B C 1
ATOM 1654 O O . ASN B 1 90 ? -1.636 -0.819 -19.953 1 94 90 ASN B O 1
ATOM 1658 N N . MET B 1 91 ? -0.959 -0.104 -17.953 1 96.69 91 MET B N 1
ATOM 1659 C CA . MET B 1 91 ? -0.065 -1.233 -17.719 1 96.69 91 MET B CA 1
ATOM 1660 C C . MET B 1 91 ? -0.418 -1.94 -16.422 1 96.69 91 MET B C 1
ATOM 1662 O O . MET B 1 91 ? -0.56 -1.297 -15.375 1 96.69 91 MET B O 1
ATOM 1666 N N . PRO B 1 92 ? -0.592 -3.27 -16.516 1 98.56 92 PRO B N 1
ATOM 1667 C CA . PRO B 1 92 ? -0.592 -3.975 -15.227 1 98.56 92 PRO B CA 1
ATOM 1668 C C . PRO B 1 92 ? 0.729 -3.83 -14.477 1 98.56 92 PRO B C 1
ATOM 1670 O O . PRO B 1 92 ? 1.796 -4.086 -15.039 1 98.56 92 PRO B O 1
ATOM 1673 N N . VAL B 1 93 ? 0.654 -3.422 -13.219 1 98.75 93 VAL B N 1
ATOM 1674 C CA . VAL B 1 93 ? 1.921 -3.088 -12.578 1 98.75 93 VAL B CA 1
ATOM 1675 C C . VAL B 1 93 ? 2.061 -3.867 -11.266 1 98.75 93 VAL B C 1
ATOM 1677 O O . VAL B 1 93 ? 3.174 -4.074 -10.781 1 98.75 93 VAL B O 1
ATOM 1680 N N . CYS B 1 94 ? 0.943 -4.254 -10.68 1 98.88 94 CYS B N 1
ATOM 1681 C CA . CYS B 1 94 ? 0.958 -4.906 -9.375 1 98.88 94 CYS B CA 1
ATOM 1682 C C . CYS B 1 94 ? -0.266 -5.797 -9.195 1 98.88 94 CYS B C 1
ATOM 1684 O O . CYS B 1 94 ? -1.349 -5.477 -9.688 1 98.88 94 CYS B O 1
ATOM 1686 N N . ILE B 1 95 ? -0.115 -6.91 -8.492 1 98.94 95 ILE B N 1
ATOM 1687 C CA . ILE B 1 95 ? -1.211 -7.781 -8.086 1 98.94 95 ILE B CA 1
ATOM 1688 C C . ILE B 1 95 ? -1.344 -7.773 -6.562 1 98.94 95 ILE B C 1
ATOM 1690 O O . ILE B 1 95 ? -0.341 -7.82 -5.848 1 98.94 95 ILE B O 1
ATOM 1694 N N . ALA B 1 96 ? -2.531 -7.629 -6.109 1 98.94 96 ALA B N 1
ATOM 1695 C CA . ALA B 1 96 ? -2.854 -7.934 -4.715 1 98.94 96 ALA B CA 1
ATOM 1696 C C . ALA B 1 96 ? -3.725 -9.188 -4.617 1 98.94 96 ALA B C 1
ATOM 1698 O O . ALA B 1 96 ? -4.809 -9.242 -5.203 1 98.94 96 ALA B O 1
ATOM 1699 N N . ILE B 1 97 ? -3.248 -10.125 -3.9 1 98.94 97 ILE B N 1
ATOM 1700 C CA . ILE B 1 97 ? -4.023 -11.336 -3.668 1 98.94 97 ILE B CA 1
ATOM 1701 C C . ILE B 1 97 ? -4.883 -11.172 -2.416 1 98.94 97 ILE B C 1
ATOM 1703 O O . ILE B 1 97 ? -4.414 -10.641 -1.402 1 98.94 97 ILE B O 1
ATOM 1707 N N . LYS B 1 98 ? -6.117 -11.617 -2.521 1 98.81 98 LYS B N 1
ATOM 1708 C CA . LYS B 1 98 ? -7.004 -11.57 -1.362 1 98.81 98 LYS B CA 1
ATOM 1709 C C . LYS B 1 98 ? -6.383 -12.281 -0.165 1 98.81 98 LYS B C 1
ATOM 1711 O O . LYS B 1 98 ? -5.809 -13.367 -0.309 1 98.81 98 LYS B O 1
ATOM 1716 N N . PRO B 1 99 ? -6.508 -11.672 1.033 1 98.06 99 PRO B N 1
ATOM 1717 C CA . PRO B 1 99 ? -5.938 -12.328 2.211 1 98.06 99 PRO B CA 1
ATOM 1718 C C . PRO B 1 99 ? -6.461 -13.75 2.402 1 98.06 99 PRO B C 1
ATOM 1720 O O . PRO B 1 99 ? -7.672 -13.969 2.418 1 98.06 99 PRO B O 1
ATOM 1723 N N . GLN B 1 100 ? -5.543 -14.672 2.564 1 96.75 100 GLN B N 1
ATOM 1724 C CA . GLN B 1 100 ? -5.895 -16.078 2.75 1 96.75 100 GLN B CA 1
ATOM 1725 C C . GLN B 1 100 ? -4.699 -16.875 3.268 1 96.75 100 GLN B C 1
ATOM 1727 O O . GLN B 1 100 ? -3.609 -16.328 3.439 1 96.75 100 GLN B O 1
ATOM 1732 N N . ASP B 1 101 ? -4.992 -18.094 3.479 1 94.88 101 ASP B N 1
ATOM 1733 C CA . ASP B 1 101 ? -3.963 -19 3.99 1 94.88 101 ASP B CA 1
ATOM 1734 C C . ASP B 1 101 ? -2.787 -19.094 3.02 1 94.88 101 ASP B C 1
ATOM 1736 O O . ASP B 1 101 ? -2.98 -19.281 1.818 1 94.88 101 ASP B O 1
ATOM 1740 N N . ARG B 1 102 ? -1.616 -19 3.629 1 94.44 102 ARG B N 1
ATOM 1741 C CA . ARG B 1 102 ? -0.381 -19 2.852 1 94.44 102 ARG B CA 1
ATOM 1742 C C . ARG B 1 102 ? -0.189 -20.328 2.121 1 94.44 102 ARG B C 1
ATOM 1744 O O . ARG B 1 102 ? 0.338 -20.359 1.006 1 94.44 102 ARG B O 1
ATOM 1751 N N . SER B 1 103 ? -0.553 -21.391 2.779 1 95.12 103 SER B N 1
ATOM 1752 C CA . SER B 1 103 ? -0.311 -22.719 2.225 1 95.12 103 SER B CA 1
ATOM 1753 C C . SER B 1 103 ? -1.039 -22.906 0.897 1 95.12 103 SER B C 1
ATOM 1755 O O . SER B 1 103 ? -0.555 -23.609 0.011 1 95.12 103 SER B O 1
ATOM 1757 N N . LYS B 1 104 ? -2.127 -22.234 0.694 1 92.56 104 LYS B N 1
ATOM 1758 C CA . LYS B 1 104 ? -2.916 -22.328 -0.531 1 92.56 104 LYS B CA 1
ATOM 1759 C C . LYS B 1 104 ? -2.217 -21.625 -1.688 1 92.56 104 LYS B C 1
ATOM 1761 O O . LYS B 1 104 ? -2.48 -21.922 -2.855 1 92.56 104 LYS B O 1
ATOM 1766 N N . LEU B 1 105 ? -1.314 -20.766 -1.318 1 97.5 105 LEU B N 1
ATOM 1767 C CA . LEU B 1 105 ? -0.723 -19.906 -2.338 1 97.5 105 LEU B CA 1
ATOM 1768 C C . LEU B 1 105 ? 0.646 -20.422 -2.762 1 97.5 105 LEU B C 1
ATOM 1770 O O . LEU B 1 105 ? 1.161 -20.047 -3.816 1 97.5 105 LEU B O 1
ATOM 1774 N N . LYS B 1 106 ? 1.207 -21.297 -1.966 1 96.88 106 LYS B N 1
ATOM 1775 C CA . LYS B 1 106 ? 2.582 -21.75 -2.148 1 96.88 106 LYS B CA 1
ATOM 1776 C C . LYS B 1 106 ? 2.789 -22.328 -3.549 1 96.88 106 LYS B C 1
ATOM 1778 O O . LYS B 1 106 ? 3.783 -22.016 -4.211 1 96.88 106 LYS B O 1
ATOM 1783 N N . PRO B 1 107 ? 1.877 -23.031 -4.145 1 97.12 107 PRO B N 1
ATOM 1784 C CA . PRO B 1 107 ? 2.09 -23.609 -5.469 1 97.12 107 PRO B CA 1
ATOM 1785 C C . PRO B 1 107 ? 2.193 -22.562 -6.57 1 97.12 107 PRO B C 1
ATOM 1787 O O . PRO B 1 107 ? 2.744 -22.828 -7.641 1 97.12 107 PRO B O 1
ATOM 1790 N N . ILE B 1 108 ? 1.7 -21.406 -6.355 1 98.31 108 ILE B N 1
ATOM 1791 C CA . ILE B 1 108 ? 1.614 -20.406 -7.41 1 98.31 108 ILE B CA 1
ATOM 1792 C C . ILE B 1 108 ? 2.717 -19.359 -7.223 1 98.31 108 ILE B C 1
ATOM 1794 O O . ILE B 1 108 ? 3.371 -18.969 -8.188 1 98.31 108 ILE B O 1
ATOM 1798 N N . ILE B 1 109 ? 2.926 -18.922 -5.945 1 98.56 109 ILE B N 1
ATOM 1799 C CA . ILE B 1 109 ? 3.795 -17.766 -5.762 1 98.56 109 ILE B CA 1
ATOM 1800 C C . ILE B 1 109 ? 5.004 -18.156 -4.918 1 98.56 109 ILE B C 1
ATOM 1802 O O . ILE B 1 109 ? 5.832 -17.312 -4.574 1 98.56 109 ILE B O 1
ATOM 1806 N N . GLY B 1 110 ? 5.129 -19.406 -4.57 1 98.06 110 GLY B N 1
ATOM 1807 C CA . GLY B 1 110 ? 6.16 -19.859 -3.65 1 98.06 110 GLY B CA 1
ATOM 1808 C C . GLY B 1 110 ? 7.566 -19.641 -4.172 1 98.06 110 GLY B C 1
ATOM 1809 O O . GLY B 1 110 ? 8.516 -19.531 -3.393 1 98.06 110 GLY B O 1
ATOM 1810 N N . LYS B 1 111 ? 7.754 -19.5 -5.457 1 97.88 111 LYS B N 1
ATOM 1811 C CA . LYS B 1 111 ? 9.078 -19.375 -6.051 1 97.88 111 LYS B CA 1
ATOM 1812 C C . LYS B 1 111 ? 9.43 -17.906 -6.305 1 97.88 111 LYS B C 1
ATOM 1814 O O . LYS B 1 111 ? 10.547 -17.594 -6.727 1 97.88 111 LYS B O 1
ATOM 1819 N N . LEU B 1 112 ? 8.5 -17.078 -6.121 1 98.69 112 LEU B N 1
ATOM 1820 C CA . LEU B 1 112 ? 8.789 -15.656 -6.336 1 98.69 112 LEU B CA 1
ATOM 1821 C C . LEU B 1 112 ? 9.664 -15.109 -5.219 1 98.69 112 LEU B C 1
ATOM 1823 O O . LEU B 1 112 ? 9.477 -15.438 -4.051 1 98.69 112 LEU B O 1
ATOM 1827 N N . PRO B 1 113 ? 10.633 -14.328 -5.559 1 98.62 113 PRO B N 1
ATOM 1828 C CA . PRO B 1 113 ? 11.492 -13.727 -4.535 1 98.62 113 PRO B CA 1
ATOM 1829 C C . PRO B 1 113 ? 10.805 -12.57 -3.797 1 98.62 113 PRO B C 1
ATOM 1831 O O . PRO B 1 113 ? 9.914 -11.922 -4.352 1 98.62 113 PRO B O 1
ATOM 1834 N N . LEU B 1 114 ? 11.227 -12.297 -2.547 1 98.25 114 LEU B N 1
ATOM 1835 C CA . LEU B 1 114 ? 10.867 -11.055 -1.864 1 98.25 114 LEU B CA 1
ATOM 1836 C C . LEU B 1 114 ? 11.375 -9.844 -2.641 1 98.25 114 LEU B C 1
ATOM 1838 O O . LEU B 1 114 ? 12.43 -9.906 -3.281 1 98.25 114 LEU B O 1
ATOM 1842 N N . TYR B 1 115 ? 10.625 -8.789 -2.605 1 98.12 115 TYR B N 1
ATOM 1843 C CA . TYR B 1 115 ? 11.164 -7.555 -3.17 1 98.12 115 TYR B CA 1
ATOM 1844 C C . TYR B 1 115 ? 12.258 -6.977 -2.281 1 98.12 115 TYR B C 1
ATOM 1846 O O . TYR B 1 115 ? 12 -6.578 -1.145 1 98.12 115 TYR B O 1
ATOM 1854 N N . LYS B 1 116 ? 13.539 -6.922 -2.691 1 92.5 116 LYS B N 1
ATOM 1855 C CA . LYS B 1 116 ? 14.664 -6.5 -1.858 1 92.5 116 LYS B CA 1
ATOM 1856 C C . LYS B 1 116 ? 15.305 -5.23 -2.404 1 92.5 116 LYS B C 1
ATOM 1858 O O . LYS B 1 116 ? 15.289 -4.988 -3.613 1 92.5 116 LYS B O 1
#

Radius of gyration: 16.64 Å; Cα contacts (8 Å, |Δi|>4): 446; chains: 2; bounding box: 38×47×38 Å